Protein AF-A0AAE0IUH6-F1 (afdb_monomer_lite)

Foldseek 3Di:
DPPPFDWDWDFADFPPDTDIWTWGDPDPVFQKTKTQTDQQPVLVVCVVPDPPVCNVVCCVVCVVRVADRIKMKGWDDPVPVPLVVQQVVVVVQFCPDWDWTWGPPDPITIIITHDADKDQLVRDDLVVLPDPLVLVLVVVSQVSCLVVQKDQQDLERRQWIDTPSHIGGHDSSRMDGHDNPDGNVVSSVVNVVVSVVVSCVVVPVPPPPPDPPPVVVVVVVVVVVVVVVVVVVVVVVVVVVVVVVVVVVVVVVVVVVVVVVVVVVVVVVVVVVVVVVVD

Organism: NCBI:txid516989

pLDDT: mean 86.26, std 12.48, range [42.75, 97.81]

Sequence (279 aa):
MENESVIEIKDIRFRSRRFQAPAKRLDEDRLVFVLDVPPNPIACWLSSWVPQLVHSWLLQLLPEWFLPTTVVMKERNPAKADSYETKSKHIGIFDLSRRRHQIRTRPTPAILLEKVERVSLHSLSTQELKSPFLLTELQGMYNLLTKNGVVHGDPRLHNFLRIDKRIVAIDFEFSYPLPSDVTNKDELETLKIEFGKRVRQEVGVELDDIGPSQAGREERGARREQEAIEKLRREEERAEKERLDKKDLDTDIMEMKREIKEKKRDIVELKHQVKEKEK

Radius of gyration: 30.97 Å; chains: 1; bounding box: 69×68×99 Å

Structure (mmCIF, N/CA/C/O backbone):
data_AF-A0AAE0IUH6-F1
#
_entry.id   AF-A0AAE0IUH6-F1
#
loop_
_atom_site.group_PDB
_atom_site.id
_atom_site.type_symbol
_atom_site.label_atom_id
_atom_site.label_alt_id
_atom_site.label_comp_id
_atom_site.label_asym_id
_atom_site.label_entity_id
_atom_site.label_seq_id
_atom_site.pdbx_PDB_ins_code
_atom_site.Cartn_x
_atom_site.Cartn_y
_atom_site.Cartn_z
_atom_site.occupancy
_atom_site.B_iso_or_equiv
_atom_site.auth_seq_id
_atom_site.auth_comp_id
_atom_site.auth_asym_id
_atom_site.auth_atom_id
_atom_site.pdbx_PDB_model_num
ATOM 1 N N . MET A 1 1 ? 29.524 -0.910 -15.010 1.00 42.75 1 MET A N 1
ATOM 2 C CA . MET A 1 1 ? 30.070 -1.909 -14.073 1.00 42.75 1 MET A CA 1
ATOM 3 C C . MET A 1 1 ? 28.878 -2.611 -13.457 1.00 42.75 1 MET A C 1
ATOM 5 O O . MET A 1 1 ? 28.148 -1.980 -12.706 1.00 42.75 1 MET A O 1
ATOM 9 N N . GLU A 1 2 ? 28.586 -3.835 -13.891 1.00 58.94 2 GLU A N 1
ATOM 10 C CA . GLU A 1 2 ? 27.549 -4.656 -13.262 1.00 58.94 2 GLU A CA 1
ATOM 11 C C . GLU A 1 2 ? 28.130 -5.173 -11.946 1.00 58.94 2 GLU A C 1
ATOM 13 O O . GLU A 1 2 ? 29.088 -5.939 -11.961 1.00 58.94 2 GLU A O 1
ATOM 18 N N . ASN A 1 3 ? 27.615 -4.704 -10.807 1.00 69.75 3 ASN A N 1
AT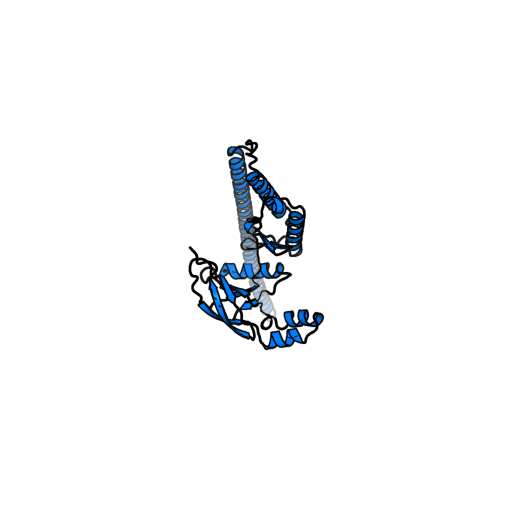OM 19 C CA . ASN A 1 3 ? 27.966 -5.306 -9.524 1.00 69.75 3 ASN A CA 1
ATOM 20 C C . ASN A 1 3 ? 27.520 -6.771 -9.569 1.00 69.75 3 ASN A C 1
ATOM 22 O O . ASN A 1 3 ? 26.327 -7.049 -9.742 1.00 69.75 3 ASN A O 1
ATOM 26 N N . GLU A 1 4 ? 28.468 -7.698 -9.427 1.00 79.81 4 GLU A N 1
ATOM 27 C CA . GLU A 1 4 ? 28.179 -9.116 -9.233 1.00 79.81 4 GLU A CA 1
ATOM 28 C C . GLU A 1 4 ? 27.363 -9.264 -7.950 1.00 79.81 4 GLU A C 1
ATOM 30 O O . GLU A 1 4 ? 27.871 -9.276 -6.830 1.00 79.81 4 GLU A O 1
ATOM 35 N N . SER A 1 5 ? 26.045 -9.305 -8.108 1.00 83.12 5 SER A N 1
ATOM 36 C CA . SER A 1 5 ? 25.132 -9.481 -6.993 1.00 83.12 5 SER A CA 1
ATOM 37 C C . SER A 1 5 ? 25.364 -10.864 -6.395 1.00 83.12 5 SER A C 1
ATOM 39 O O . SER A 1 5 ? 25.098 -11.865 -7.065 1.00 83.12 5 SER A O 1
ATOM 41 N N . VAL A 1 6 ? 25.818 -10.918 -5.144 1.00 89.50 6 VAL A N 1
ATOM 42 C CA . VAL A 1 6 ? 25.971 -12.167 -4.392 1.00 89.50 6 VAL A CA 1
ATOM 43 C C . VAL A 1 6 ? 24.631 -12.909 -4.378 1.00 89.50 6 VAL A C 1
ATOM 45 O O . VAL A 1 6 ? 23.620 -12.376 -3.914 1.00 89.50 6 VAL A O 1
ATOM 48 N N . ILE A 1 7 ? 24.620 -14.128 -4.920 1.00 92.19 7 ILE A N 1
ATOM 49 C CA . ILE A 1 7 ? 23.448 -15.006 -4.914 1.00 92.19 7 ILE A CA 1
ATOM 50 C C . ILE A 1 7 ? 23.438 -15.756 -3.580 1.00 92.19 7 ILE A C 1
ATOM 52 O O . ILE A 1 7 ? 24.319 -16.567 -3.307 1.00 92.19 7 ILE A O 1
ATOM 56 N N . GLU A 1 8 ? 22.433 -15.494 -2.747 1.00 94.75 8 GLU A N 1
ATOM 57 C CA . GLU A 1 8 ? 22.213 -16.202 -1.481 1.00 94.75 8 GLU A CA 1
ATOM 58 C C . GLU A 1 8 ? 21.139 -17.281 -1.678 1.00 94.75 8 GLU A C 1
ATOM 60 O O . GLU A 1 8 ? 20.159 -17.052 -2.377 1.00 94.75 8 GLU A O 1
ATOM 65 N N . ILE A 1 9 ? 21.254 -18.453 -1.050 1.00 96.19 9 ILE A N 1
ATOM 66 C CA . ILE A 1 9 ? 20.165 -19.446 -1.054 1.00 96.19 9 ILE A CA 1
ATOM 67 C C . ILE A 1 9 ? 19.293 -19.236 0.188 1.00 96.19 9 ILE A C 1
ATOM 69 O O . ILE A 1 9 ? 19.764 -19.352 1.317 1.00 96.19 9 ILE A O 1
ATOM 73 N N . LYS A 1 10 ? 17.995 -18.965 -0.001 1.00 94.62 10 LYS A N 1
ATOM 74 C CA . LYS A 1 10 ? 17.027 -18.763 1.091 1.00 94.62 10 LYS A CA 1
ATOM 75 C C . LYS A 1 10 ? 16.128 -19.996 1.256 1.00 94.62 10 LYS A C 1
ATOM 77 O O . LYS A 1 10 ? 15.424 -20.376 0.327 1.00 94.62 10 LYS A O 1
ATOM 82 N N . ASP A 1 11 ? 16.073 -20.562 2.465 1.00 94.38 11 ASP A N 1
ATOM 83 C CA . ASP A 1 11 ? 15.146 -21.654 2.832 1.00 94.38 11 ASP A CA 1
ATOM 84 C C . ASP A 1 11 ? 13.803 -21.127 3.364 1.00 94.38 11 ASP A C 1
ATOM 86 O O . ASP A 1 11 ? 13.696 -20.632 4.493 1.00 94.38 11 ASP A O 1
ATOM 90 N N . ILE A 1 12 ? 12.778 -21.152 2.524 1.00 92.56 12 ILE A N 1
ATOM 91 C CA . ILE A 1 12 ? 11.510 -20.464 2.740 1.00 92.56 12 ILE A CA 1
ATOM 92 C C . ILE A 1 12 ? 10.425 -21.479 3.070 1.00 92.56 12 ILE A C 1
ATOM 94 O O . ILE A 1 12 ? 10.180 -22.424 2.325 1.00 92.56 12 ILE A O 1
ATOM 98 N N . ARG A 1 13 ? 9.703 -21.227 4.164 1.00 91.38 13 ARG A N 1
ATOM 99 C CA . ARG A 1 13 ? 8.447 -21.908 4.479 1.00 91.38 13 ARG A CA 1
ATOM 100 C C . ARG A 1 13 ? 7.287 -20.959 4.220 1.00 91.38 13 ARG A C 1
ATOM 102 O O . ARG A 1 13 ? 7.118 -19.980 4.942 1.00 91.38 13 ARG A O 1
ATOM 109 N N . PHE A 1 14 ? 6.487 -21.258 3.206 1.00 88.94 14 PHE A N 1
ATOM 110 C CA . PHE A 1 14 ? 5.262 -20.542 2.892 1.00 88.94 14 PHE A CA 1
ATOM 111 C C . PHE A 1 14 ? 4.055 -21.469 3.079 1.00 88.94 14 PH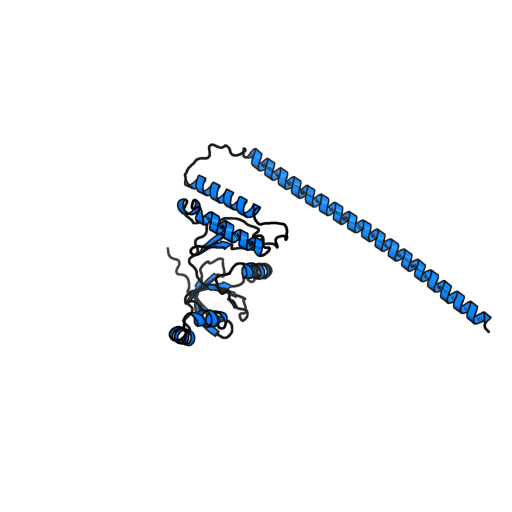E A C 1
ATOM 113 O O . PHE A 1 14 ? 3.819 -22.379 2.285 1.00 88.94 14 PHE A O 1
ATOM 120 N N . ARG A 1 15 ? 3.302 -21.241 4.166 1.00 88.06 15 ARG A N 1
ATOM 121 C CA . ARG A 1 15 ? 2.217 -22.123 4.632 1.00 88.06 15 ARG A CA 1
ATOM 122 C C . ARG A 1 15 ? 2.698 -23.577 4.774 1.00 88.06 15 ARG A C 1
ATOM 124 O O . ARG A 1 15 ? 3.591 -23.850 5.580 1.00 88.06 15 ARG A O 1
ATOM 131 N N . SER A 1 16 ? 2.105 -24.492 4.008 1.00 90.00 16 SER A N 1
ATOM 132 C CA . SER A 1 16 ? 2.428 -25.919 3.987 1.00 90.00 16 SER A CA 1
ATOM 133 C C . SER A 1 16 ? 3.676 -26.245 3.157 1.00 90.00 16 SER A C 1
ATOM 135 O O . SER A 1 16 ? 4.270 -27.304 3.342 1.00 90.00 16 SER A O 1
ATOM 137 N N . ARG A 1 17 ? 4.123 -25.337 2.277 1.00 91.06 17 ARG A N 1
ATOM 138 C CA . ARG A 1 17 ? 5.242 -25.573 1.361 1.00 91.06 17 ARG A CA 1
ATOM 139 C C . ARG A 1 17 ? 6.558 -25.054 1.937 1.00 91.06 17 ARG A C 1
ATOM 141 O O . ARG A 1 17 ? 6.649 -23.897 2.343 1.00 91.06 17 ARG A O 1
ATOM 148 N N . ARG A 1 18 ? 7.602 -25.884 1.904 1.00 93.50 18 ARG A N 1
ATOM 149 C CA . ARG A 1 18 ? 8.995 -25.481 2.147 1.00 93.50 18 ARG A CA 1
ATOM 150 C C . ARG A 1 18 ? 9.792 -25.627 0.856 1.00 93.50 18 ARG A C 1
ATOM 152 O O . ARG A 1 18 ? 9.617 -26.617 0.151 1.00 93.50 18 ARG A O 1
ATOM 159 N N . PHE A 1 19 ? 10.615 -24.643 0.526 1.00 94.38 19 PHE A N 1
ATOM 160 C CA . PHE A 1 19 ? 11.471 -24.676 -0.656 1.00 94.38 19 PHE A CA 1
ATOM 161 C C . PHE A 1 19 ? 12.712 -23.811 -0.446 1.00 94.38 19 PHE A C 1
ATOM 163 O O . PHE A 1 19 ? 12.671 -22.814 0.271 1.00 94.38 19 PHE A O 1
ATOM 170 N N . GLN A 1 20 ? 13.805 -24.187 -1.103 1.00 96.00 20 GLN A N 1
ATOM 171 C CA . GLN A 1 20 ? 14.994 -23.353 -1.219 1.00 96.00 20 GLN A CA 1
ATOM 172 C C . GLN A 1 20 ? 14.941 -22.611 -2.553 1.00 96.00 20 GLN A C 1
ATOM 174 O O . GLN A 1 20 ? 14.583 -23.202 -3.571 1.00 96.00 20 GLN A O 1
ATOM 179 N N . ALA A 1 21 ? 15.255 -21.321 -2.534 1.00 96.62 21 ALA A N 1
ATOM 180 C CA . ALA A 1 21 ? 15.280 -20.485 -3.727 1.00 96.62 21 ALA A CA 1
ATOM 181 C C . ALA A 1 21 ? 16.565 -19.645 -3.750 1.00 96.62 21 ALA A C 1
ATOM 183 O O . ALA A 1 21 ? 16.914 -19.065 -2.711 1.00 96.62 21 ALA A O 1
ATOM 184 N N . PRO A 1 22 ? 17.253 -19.548 -4.902 1.00 97.00 22 PRO A N 1
ATOM 185 C CA . PRO A 1 22 ? 18.244 -18.509 -5.131 1.00 97.00 22 PRO A CA 1
ATOM 186 C C . PRO A 1 22 ? 17.609 -17.135 -4.916 1.00 97.00 22 PRO A C 1
ATOM 188 O O . PRO A 1 22 ? 16.496 -16.872 -5.374 1.00 97.00 22 PRO A O 1
ATOM 191 N N . ALA A 1 23 ? 18.312 -16.276 -4.191 1.00 96.12 23 ALA A N 1
ATOM 192 C CA . ALA A 1 23 ? 17.886 -14.949 -3.806 1.00 96.12 23 ALA A CA 1
ATOM 193 C C . ALA A 1 23 ? 18.924 -13.932 -4.272 1.00 96.12 23 ALA A C 1
ATOM 195 O O . ALA A 1 23 ? 20.069 -13.930 -3.817 1.00 96.12 23 ALA A O 1
ATOM 196 N N . LYS A 1 24 ? 18.498 -13.038 -5.159 1.00 95.94 24 LYS A N 1
ATOM 197 C CA . LYS A 1 24 ? 19.279 -11.887 -5.599 1.00 95.94 24 LYS A CA 1
ATOM 198 C C . LYS A 1 24 ? 18.773 -10.6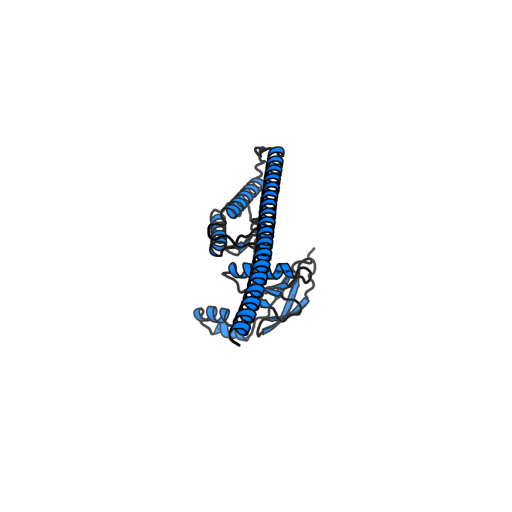44 -4.888 1.00 95.94 24 LYS A C 1
ATOM 200 O O . LYS A 1 24 ? 17.600 -10.284 -5.008 1.00 95.94 24 LYS A O 1
ATOM 205 N N . ARG A 1 25 ? 19.645 -9.979 -4.139 1.00 93.75 25 ARG A N 1
ATOM 206 C C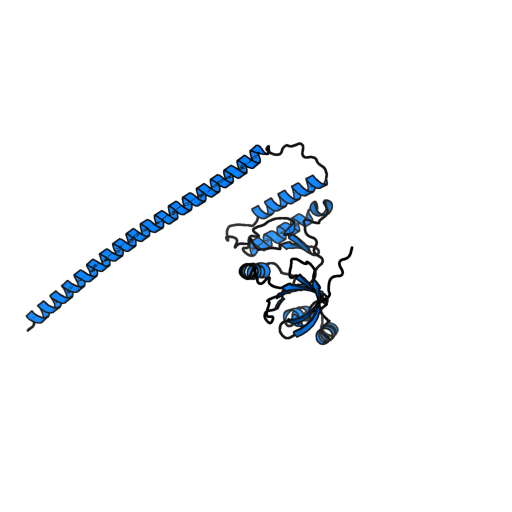A . ARG A 1 25 ? 19.304 -8.718 -3.479 1.00 93.75 25 ARG A CA 1
ATOM 207 C C . ARG A 1 25 ? 19.123 -7.617 -4.531 1.00 93.75 25 ARG A C 1
ATOM 209 O O . ARG A 1 25 ? 19.951 -7.491 -5.427 1.00 93.75 25 ARG A O 1
ATOM 216 N N . LEU A 1 26 ? 18.023 -6.864 -4.448 1.00 88.69 26 LEU A N 1
ATOM 217 C CA . LEU A 1 26 ? 17.741 -5.763 -5.384 1.00 88.69 26 LEU A CA 1
ATOM 218 C C . LEU A 1 26 ? 18.407 -4.448 -4.982 1.00 88.69 26 LEU A C 1
ATOM 220 O O . LEU A 1 26 ? 18.656 -3.610 -5.839 1.00 88.69 26 LEU A O 1
ATOM 224 N N . ASP A 1 27 ? 18.625 -4.258 -3.685 1.00 85.31 27 ASP A N 1
ATOM 225 C CA . ASP A 1 27 ? 19.040 -2.990 -3.096 1.00 85.31 27 ASP A CA 1
ATOM 226 C C . ASP A 1 27 ? 19.867 -3.290 -1.835 1.00 85.31 27 ASP A C 1
ATOM 228 O O . ASP A 1 27 ? 19.455 -4.102 -1.002 1.00 85.31 27 ASP A O 1
ATOM 232 N N . GLU A 1 28 ? 21.049 -2.690 -1.712 1.00 86.00 28 GLU A N 1
ATOM 233 C CA . GLU A 1 28 ? 21.977 -2.899 -0.591 1.00 86.00 28 GLU A CA 1
ATOM 234 C C . GLU A 1 28 ? 21.481 -2.277 0.722 1.00 86.00 28 GLU A C 1
ATOM 236 O O . GLU A 1 28 ? 21.798 -2.784 1.802 1.00 86.00 28 GLU A O 1
ATOM 241 N N . ASP A 1 29 ? 20.612 -1.272 0.648 1.00 85.75 29 ASP A N 1
ATOM 242 C CA . ASP A 1 29 ? 20.051 -0.581 1.810 1.00 85.75 29 ASP A CA 1
ATOM 243 C C . ASP A 1 29 ? 18.728 -1.203 2.262 1.00 85.75 29 ASP A C 1
ATOM 245 O O . ASP A 1 29 ? 18.289 -1.048 3.407 1.00 85.75 29 ASP A O 1
ATOM 249 N N . ARG A 1 30 ? 18.064 -1.947 1.370 1.00 84.06 30 ARG A N 1
ATOM 250 C CA . ARG A 1 30 ? 16.752 -2.548 1.640 1.00 84.06 30 ARG A CA 1
ATOM 251 C C . ARG A 1 30 ? 16.836 -4.069 1.700 1.00 84.06 30 ARG A C 1
ATOM 253 O O . ARG A 1 30 ? 17.567 -4.717 0.959 1.00 84.06 30 ARG A O 1
ATOM 260 N N . LEU A 1 31 ? 16.055 -4.680 2.588 1.00 90.88 31 LEU A N 1
ATOM 261 C CA . LEU A 1 31 ? 15.936 -6.141 2.674 1.00 90.88 31 LEU A CA 1
ATOM 262 C C . LEU A 1 31 ? 14.901 -6.647 1.657 1.00 90.88 31 LEU A C 1
ATOM 264 O O . LEU A 1 31 ? 13.833 -7.149 2.018 1.00 90.88 31 LEU A O 1
ATOM 268 N N . VAL A 1 32 ? 15.185 -6.422 0.371 1.00 90.50 32 VAL A N 1
ATOM 269 C CA . VAL A 1 32 ? 14.330 -6.826 -0.751 1.00 90.50 32 VAL A CA 1
ATOM 270 C C . VAL A 1 32 ? 15.114 -7.751 -1.672 1.00 90.50 32 VAL A C 1
ATOM 272 O O . VAL A 1 32 ? 16.163 -7.387 -2.202 1.00 90.50 32 VAL A O 1
ATOM 275 N N . PHE A 1 33 ? 14.570 -8.943 -1.881 1.00 93.94 33 PHE A N 1
ATOM 276 C CA . PHE A 1 33 ? 15.191 -10.013 -2.648 1.00 93.94 33 PHE A CA 1
ATOM 277 C C . PHE A 1 33 ? 14.275 -10.422 -3.796 1.00 93.94 33 PHE A C 1
ATOM 279 O O . PHE A 1 33 ? 13.071 -10.566 -3.602 1.00 93.94 33 PHE A O 1
ATOM 286 N N . VAL A 1 34 ? 14.833 -10.647 -4.977 1.00 94.56 34 VAL A N 1
ATOM 287 C CA . VAL A 1 34 ? 14.187 -11.425 -6.036 1.00 94.56 34 VAL A CA 1
ATOM 288 C C . VAL A 1 34 ? 14.539 -12.881 -5.802 1.00 94.56 34 VAL A C 1
ATOM 290 O O . VAL A 1 34 ? 15.708 -13.214 -5.643 1.00 94.56 34 VAL A O 1
ATOM 293 N N . LEU A 1 35 ? 13.521 -13.725 -5.748 1.00 95.88 35 LEU A N 1
ATOM 294 C CA . LEU A 1 35 ? 13.637 -15.154 -5.542 1.00 95.88 35 LEU A CA 1
ATOM 295 C C . LEU A 1 35 ? 13.243 -15.886 -6.814 1.00 95.88 35 LEU A C 1
ATOM 297 O O . LEU A 1 35 ? 12.145 -15.653 -7.329 1.00 95.88 35 LEU A O 1
ATOM 301 N N . ASP A 1 36 ? 14.084 -16.823 -7.233 1.00 96.00 36 ASP A N 1
ATOM 302 C CA . ASP A 1 36 ? 13.752 -17.781 -8.281 1.00 96.00 36 ASP A CA 1
ATOM 303 C C . ASP A 1 36 ? 13.159 -19.034 -7.631 1.00 96.00 36 ASP A C 1
ATOM 305 O O . ASP A 1 36 ? 13.850 -19.908 -7.104 1.00 96.00 36 ASP A O 1
ATOM 309 N N . VAL A 1 37 ? 11.831 -19.070 -7.577 1.00 95.38 37 VAL A N 1
ATOM 310 C CA . VAL A 1 37 ? 11.066 -20.127 -6.923 1.00 95.38 37 VAL A CA 1
ATOM 311 C C . VAL A 1 37 ? 10.986 -21.323 -7.866 1.00 95.38 37 VAL A C 1
ATOM 313 O O . VAL A 1 37 ? 10.431 -21.196 -8.961 1.00 95.38 37 VAL A O 1
ATOM 316 N N . PRO A 1 38 ? 11.462 -22.511 -7.454 1.00 94.88 38 PRO A N 1
ATOM 317 C CA . PRO A 1 38 ? 11.312 -23.697 -8.280 1.00 94.88 38 PRO A CA 1
ATOM 318 C C . PRO A 1 38 ? 9.817 -23.999 -8.483 1.00 94.88 38 PRO A C 1
ATOM 320 O O . PRO A 1 38 ? 9.034 -23.870 -7.532 1.00 94.88 38 PRO A O 1
ATOM 323 N N . PRO A 1 39 ? 9.379 -24.406 -9.685 1.00 93.38 39 PRO A N 1
ATOM 324 C CA . PRO A 1 39 ? 7.994 -24.803 -9.902 1.00 93.38 39 PRO A CA 1
ATOM 325 C C . PRO A 1 39 ? 7.639 -26.000 -9.011 1.00 93.38 39 PRO A C 1
ATOM 327 O O . PRO A 1 39 ? 8.476 -26.857 -8.732 1.00 93.38 39 PRO A O 1
ATOM 330 N N . ASN A 1 40 ? 6.398 -26.058 -8.522 1.00 93.75 40 ASN A N 1
ATOM 331 C CA . ASN A 1 40 ? 5.932 -27.215 -7.762 1.00 93.75 40 ASN A CA 1
ATOM 332 C C . ASN A 1 40 ? 5.484 -28.311 -8.748 1.00 93.75 40 ASN A C 1
ATOM 334 O O . ASN A 1 40 ? 4.531 -28.064 -9.489 1.00 93.75 40 ASN A O 1
ATOM 338 N N . PRO A 1 41 ? 6.090 -29.515 -8.740 1.00 93.50 41 PRO A N 1
ATOM 339 C CA . PRO A 1 41 ? 5.719 -30.587 -9.665 1.00 93.50 41 PRO A CA 1
ATOM 340 C C . PRO A 1 41 ? 4.232 -30.955 -9.607 1.00 93.50 41 PRO A C 1
ATOM 342 O O . PRO A 1 41 ? 3.611 -31.179 -10.643 1.00 93.50 41 PRO A O 1
ATOM 345 N N . ILE A 1 42 ? 3.638 -30.950 -8.408 1.00 92.25 42 ILE A N 1
ATOM 346 C CA . ILE A 1 42 ? 2.215 -31.256 -8.209 1.00 92.25 42 ILE A CA 1
ATOM 347 C C . ILE A 1 42 ? 1.346 -30.150 -8.810 1.00 92.25 42 ILE A C 1
ATOM 349 O O . ILE A 1 42 ? 0.337 -30.436 -9.447 1.00 92.25 42 ILE A O 1
ATOM 353 N N . ALA A 1 43 ? 1.747 -28.887 -8.650 1.00 92.25 43 ALA A N 1
ATOM 354 C CA . ALA A 1 43 ? 1.034 -27.760 -9.243 1.00 92.25 43 ALA A CA 1
ATOM 355 C C . ALA A 1 43 ? 1.103 -27.795 -10.774 1.00 92.25 43 ALA A C 1
ATOM 357 O O . ALA A 1 43 ? 0.076 -27.639 -11.423 1.00 92.25 43 ALA A O 1
ATOM 358 N N . CYS A 1 44 ? 2.283 -28.060 -11.345 1.00 91.81 44 CYS A N 1
ATOM 359 C CA . CYS A 1 44 ? 2.464 -28.213 -12.790 1.00 91.81 44 CYS A CA 1
ATOM 360 C C . CYS A 1 44 ? 1.610 -29.352 -13.352 1.00 91.81 44 CYS A C 1
ATOM 362 O O . CYS A 1 44 ? 0.956 -29.184 -14.383 1.00 91.81 44 CYS A O 1
ATOM 364 N N . TRP A 1 45 ? 1.577 -30.490 -12.650 1.00 94.06 45 TRP A N 1
ATOM 365 C CA . TRP A 1 45 ? 0.701 -31.599 -13.000 1.00 94.06 45 TRP A CA 1
ATOM 366 C C . TRP A 1 45 ? -0.765 -31.149 -12.962 1.00 94.06 45 TRP A C 1
ATOM 368 O O . TRP A 1 45 ? -1.420 -31.188 -13.996 1.00 94.06 45 TRP A O 1
ATOM 378 N N . LEU A 1 46 ? -1.260 -30.604 -11.844 1.00 91.56 46 LEU A N 1
ATOM 379 C CA . LEU A 1 46 ? -2.647 -30.128 -11.720 1.00 91.56 46 LEU A CA 1
ATOM 380 C C . LEU A 1 46 ? -3.034 -29.105 -12.797 1.00 91.56 46 LEU A C 1
ATOM 382 O O . LEU A 1 46 ? -4.085 -29.247 -13.414 1.00 91.56 46 LEU A O 1
ATOM 386 N N . SER A 1 47 ? -2.191 -28.107 -13.070 1.00 88.88 47 SER A N 1
ATOM 387 C CA . SER A 1 47 ? -2.449 -27.103 -14.112 1.00 88.88 47 SER A CA 1
ATOM 388 C C . SER A 1 47 ? -2.595 -27.709 -15.510 1.00 88.88 47 SER A C 1
ATOM 390 O O . SER A 1 47 ? -3.250 -27.103 -16.350 1.00 88.88 47 SER A O 1
ATOM 392 N N . SER A 1 48 ? -2.022 -28.891 -15.759 1.00 92.50 48 SER A N 1
ATOM 393 C CA . SER A 1 48 ? -2.132 -29.583 -17.050 1.00 92.50 48 SER A CA 1
ATOM 394 C C . SER A 1 48 ? -3.469 -30.315 -17.227 1.00 92.50 48 SER A C 1
ATOM 396 O O . SER A 1 48 ? -3.898 -30.533 -18.355 1.00 92.50 48 SER A O 1
ATOM 398 N N . TRP A 1 49 ? -4.136 -30.690 -16.128 1.00 92.50 49 TRP A N 1
ATOM 399 C CA . TRP A 1 49 ? -5.376 -31.483 -16.152 1.00 92.50 49 TRP A CA 1
ATOM 400 C C . TRP A 1 49 ? -6.631 -30.675 -15.823 1.00 92.50 49 TRP A C 1
ATOM 402 O O . TRP A 1 49 ? -7.743 -31.090 -16.147 1.00 92.50 49 TRP A O 1
ATOM 412 N N . VAL A 1 50 ? -6.477 -29.547 -15.134 1.00 91.50 50 VAL A N 1
ATOM 413 C CA . VAL A 1 50 ? -7.603 -28.810 -14.565 1.00 91.50 50 VAL A CA 1
ATOM 414 C C . VAL A 1 50 ? -8.119 -27.756 -15.555 1.00 91.50 50 VAL A C 1
ATOM 416 O O . VAL A 1 50 ? -7.348 -26.898 -15.984 1.00 91.50 50 VAL A O 1
ATOM 419 N N . PRO A 1 51 ? -9.430 -27.740 -15.875 1.00 93.31 51 PRO A N 1
ATOM 420 C CA . PRO A 1 51 ? -10.022 -26.697 -16.707 1.00 93.31 51 PRO A CA 1
ATOM 421 C C . PRO A 1 51 ? -9.780 -25.289 -16.145 1.00 93.31 51 PRO A C 1
ATOM 423 O O . PRO A 1 51 ? -9.807 -25.077 -14.930 1.00 93.31 51 PRO A O 1
ATOM 426 N N . GLN A 1 52 ? -9.648 -24.298 -17.031 1.00 87.12 52 GLN A N 1
ATOM 427 C CA . GLN A 1 52 ? -9.337 -22.903 -16.677 1.00 87.12 52 GLN A CA 1
ATOM 428 C C . GLN A 1 52 ? -10.262 -22.316 -15.589 1.00 87.12 52 GLN A C 1
ATOM 430 O O . GLN A 1 52 ? -9.821 -21.530 -14.751 1.00 87.12 52 GLN A O 1
ATOM 435 N N . LEU A 1 53 ? -11.537 -22.723 -15.574 1.00 86.31 53 LEU A N 1
ATOM 436 C CA . LEU A 1 53 ? -12.532 -22.278 -14.592 1.00 86.31 53 LEU A CA 1
ATOM 437 C C . LEU A 1 53 ? -12.180 -22.709 -13.159 1.00 86.31 53 LEU A C 1
ATOM 439 O O . LEU A 1 53 ? -12.337 -21.932 -12.221 1.00 86.31 53 LEU A O 1
ATOM 443 N N . VAL A 1 54 ? -11.664 -23.928 -12.993 1.00 90.31 54 VAL A N 1
ATOM 444 C CA . VAL A 1 54 ? -11.286 -24.488 -11.686 1.00 90.31 54 VAL A CA 1
ATOM 445 C C . VAL A 1 54 ? -9.883 -24.030 -11.285 1.00 90.31 54 VAL A C 1
ATOM 447 O O . VAL A 1 54 ? -9.594 -23.902 -10.095 1.00 90.31 54 VAL A O 1
ATOM 450 N N . HIS A 1 55 ? -9.025 -23.702 -12.257 1.00 86.69 55 HIS A N 1
ATOM 451 C CA . HIS A 1 55 ? -7.685 -23.181 -11.995 1.00 86.69 55 HIS A CA 1
ATOM 452 C C . HIS A 1 55 ? -7.732 -21.937 -11.095 1.00 86.69 55 HIS A C 1
ATOM 454 O O . HIS A 1 55 ? -7.070 -21.909 -10.062 1.00 86.69 55 HIS A O 1
ATOM 460 N N . SER A 1 56 ? -8.586 -20.955 -11.401 1.00 83.44 56 SER A N 1
ATOM 461 C CA . SER A 1 56 ? -8.761 -19.752 -10.569 1.00 83.44 56 SER A CA 1
ATOM 462 C C . SER A 1 56 ? -9.157 -20.061 -9.121 1.00 83.44 56 SER A C 1
ATOM 464 O O . SER A 1 56 ? -8.709 -19.374 -8.204 1.00 83.44 56 SER A O 1
ATOM 466 N N . TRP A 1 57 ? -9.956 -21.105 -8.901 1.00 88.25 57 TRP A N 1
ATOM 467 C CA . TRP A 1 57 ? -10.356 -21.544 -7.565 1.00 88.25 57 TRP A CA 1
ATOM 468 C C . TRP A 1 57 ? -9.213 -22.253 -6.822 1.00 88.25 57 TRP A C 1
ATOM 470 O O . TRP A 1 57 ? -8.916 -21.911 -5.677 1.00 88.25 57 TRP A O 1
ATOM 480 N N . LEU A 1 58 ? -8.492 -23.166 -7.482 1.00 88.62 58 LEU A N 1
ATOM 481 C CA . LEU A 1 58 ? -7.314 -23.833 -6.902 1.00 88.62 58 LEU A CA 1
ATOM 482 C C . LEU A 1 58 ? -6.230 -22.837 -6.496 1.00 88.62 58 LEU A C 1
ATOM 484 O O . LEU A 1 58 ? -5.627 -22.950 -5.431 1.00 88.62 58 LEU A O 1
ATOM 488 N N . LEU A 1 59 ? -6.026 -21.828 -7.333 1.00 85.38 59 LEU A N 1
ATOM 489 C CA . LEU A 1 59 ? -5.127 -20.712 -7.099 1.00 85.38 59 LEU A CA 1
ATOM 490 C C . LEU A 1 59 ? -5.458 -19.920 -5.817 1.00 85.38 59 LEU A C 1
ATOM 492 O O . LEU A 1 59 ? -4.545 -19.385 -5.182 1.00 85.38 59 LEU A O 1
ATOM 496 N N . GLN A 1 60 ? -6.738 -19.844 -5.439 1.00 82.44 60 GLN A N 1
ATOM 497 C CA . GLN A 1 60 ? -7.198 -19.200 -4.204 1.00 82.44 60 GLN A CA 1
ATOM 498 C C . GLN A 1 60 ? -7.051 -20.115 -2.981 1.00 82.44 60 GLN A C 1
ATOM 500 O O . GLN A 1 60 ? -6.681 -19.636 -1.907 1.00 82.44 60 GLN A O 1
ATOM 505 N N . LEU A 1 61 ? -7.308 -21.418 -3.134 1.00 88.50 61 LEU A N 1
ATOM 506 C CA . LEU A 1 61 ? -7.238 -22.379 -2.030 1.00 88.50 61 LEU A CA 1
ATOM 507 C C . LEU A 1 61 ? -5.815 -22.785 -1.656 1.00 88.50 61 LEU A C 1
ATOM 509 O O . LEU A 1 61 ? -5.486 -22.852 -0.472 1.00 88.50 61 LEU A O 1
ATOM 513 N N . LEU A 1 62 ? -4.973 -23.035 -2.658 1.00 90.69 62 LEU A N 1
ATOM 514 C CA . LEU A 1 62 ? -3.613 -23.553 -2.501 1.00 90.69 62 LEU A CA 1
ATOM 515 C C . LEU A 1 62 ? -2.579 -22.597 -3.112 1.00 90.69 62 LEU A C 1
ATOM 517 O O . LEU A 1 62 ? -1.764 -23.005 -3.945 1.00 90.69 62 LEU A O 1
ATOM 521 N N . PRO A 1 63 ? -2.570 -21.310 -2.727 1.00 87.25 63 PRO A N 1
ATOM 522 C CA . PRO A 1 63 ? -1.658 -20.337 -3.309 1.00 87.25 63 PRO A CA 1
ATOM 523 C C . PRO A 1 63 ? -0.183 -20.713 -3.133 1.00 87.25 63 PRO A C 1
ATOM 525 O O . PRO A 1 63 ? 0.647 -20.350 -3.961 1.00 87.25 63 PRO A O 1
ATOM 528 N N . GLU A 1 64 ? 0.155 -21.466 -2.082 1.00 89.62 64 GLU A N 1
ATOM 529 C CA . GLU A 1 64 ? 1.510 -21.975 -1.857 1.00 89.62 64 GLU A CA 1
ATOM 530 C C . GLU A 1 64 ? 2.045 -22.865 -2.985 1.00 89.62 64 GLU A C 1
ATOM 532 O O . GLU A 1 64 ? 3.259 -22.930 -3.205 1.00 89.62 64 GLU A O 1
ATOM 537 N N . TRP A 1 65 ? 1.164 -23.548 -3.712 1.00 92.25 65 TRP A N 1
ATOM 538 C CA . TRP A 1 65 ? 1.550 -24.472 -4.773 1.00 92.25 65 TRP A CA 1
ATOM 539 C C . TRP A 1 65 ? 1.765 -23.747 -6.096 1.00 92.25 65 TRP A C 1
ATOM 541 O O . TRP A 1 65 ? 2.648 -24.129 -6.858 1.00 92.25 65 TRP A O 1
ATOM 551 N N . PHE A 1 66 ? 1.045 -22.649 -6.311 1.00 90.94 66 PHE A N 1
ATOM 552 C CA . PHE A 1 66 ? 1.049 -21.882 -7.553 1.00 90.94 66 PHE A CA 1
ATOM 553 C C . PHE A 1 66 ? 1.754 -20.532 -7.400 1.00 90.94 66 PHE A C 1
ATOM 555 O O . PHE A 1 66 ? 1.263 -19.502 -7.871 1.00 90.94 66 PHE A O 1
ATOM 562 N N . LEU A 1 67 ? 2.896 -20.529 -6.711 1.00 90.31 67 LEU A N 1
ATOM 563 C CA . LEU A 1 67 ? 3.772 -19.365 -6.718 1.00 90.31 67 LEU A CA 1
ATOM 564 C C . LEU A 1 67 ? 4.367 -19.177 -8.127 1.00 90.31 67 LEU A C 1
ATOM 566 O O . LEU A 1 67 ? 4.789 -20.165 -8.733 1.00 90.31 67 LEU A O 1
ATOM 570 N N . PRO A 1 68 ? 4.439 -17.934 -8.629 1.00 89.44 68 PRO A N 1
ATOM 571 C CA . PRO A 1 68 ? 5.204 -17.596 -9.825 1.00 89.44 68 PRO A CA 1
ATOM 572 C C . PRO A 1 68 ? 6.662 -18.046 -9.693 1.00 89.44 68 PRO A C 1
ATOM 574 O O . PRO A 1 68 ? 7.204 -18.068 -8.586 1.00 89.44 68 PRO A O 1
ATOM 577 N N . THR A 1 69 ? 7.314 -18.346 -10.818 1.00 92.94 69 THR A N 1
ATOM 578 C CA . THR A 1 69 ? 8.740 -18.723 -10.853 1.00 92.94 69 THR A CA 1
ATOM 579 C C . THR A 1 69 ? 9.648 -17.621 -10.330 1.00 92.94 69 THR A C 1
ATOM 581 O O . THR A 1 69 ? 10.723 -17.911 -9.825 1.00 92.94 69 THR A O 1
ATOM 584 N N . THR A 1 70 ? 9.210 -16.364 -10.396 1.00 92.88 70 THR A N 1
ATOM 585 C CA . THR A 1 70 ? 9.947 -15.240 -9.831 1.00 92.88 70 THR A CA 1
ATOM 586 C C . THR A 1 70 ? 9.054 -14.430 -8.902 1.00 92.88 70 THR A C 1
ATOM 588 O O . THR A 1 70 ? 8.020 -13.889 -9.303 1.00 92.88 70 THR A O 1
ATOM 591 N N . VAL A 1 71 ? 9.471 -14.301 -7.646 1.00 92.88 71 VAL A N 1
ATOM 592 C CA . VAL A 1 71 ? 8.770 -13.495 -6.638 1.00 92.88 71 VAL A CA 1
ATOM 593 C C . VAL A 1 71 ? 9.738 -12.534 -5.965 1.00 92.88 71 VAL A C 1
ATOM 595 O O . VAL A 1 71 ? 10.935 -12.774 -5.896 1.00 92.88 71 VAL A O 1
ATOM 598 N N . VAL A 1 72 ? 9.223 -11.425 -5.459 1.00 91.62 72 VAL A N 1
ATOM 599 C CA . VAL A 1 72 ? 9.961 -10.470 -4.642 1.00 91.62 72 VAL A CA 1
ATOM 600 C C . VAL A 1 72 ? 9.635 -10.734 -3.178 1.00 91.62 72 VAL A C 1
ATOM 602 O O . VAL A 1 72 ? 8.484 -10.632 -2.757 1.00 91.62 72 VAL A O 1
ATOM 605 N N . MET A 1 73 ? 10.648 -11.054 -2.384 1.00 92.25 73 MET A N 1
ATOM 606 C CA . MET A 1 73 ? 10.546 -11.167 -0.938 1.00 92.25 73 MET A CA 1
ATOM 607 C C . MET A 1 73 ? 11.022 -9.877 -0.285 1.00 92.25 73 MET A C 1
ATOM 609 O O . MET A 1 73 ? 12.165 -9.467 -0.465 1.00 92.25 73 MET A O 1
ATOM 613 N N . LYS A 1 74 ? 10.152 -9.253 0.507 1.00 90.69 74 LYS A N 1
ATOM 614 C CA . LYS A 1 74 ? 10.509 -8.119 1.363 1.00 90.69 74 LYS A CA 1
ATOM 615 C C . LYS A 1 74 ? 10.549 -8.591 2.809 1.00 90.69 74 LYS A C 1
ATOM 617 O O . LYS A 1 74 ? 9.505 -8.936 3.367 1.00 90.69 74 LYS A O 1
ATOM 622 N N . GLU A 1 75 ? 11.736 -8.621 3.400 1.00 91.12 75 GLU A N 1
ATOM 623 C CA . GLU A 1 75 ? 11.914 -8.948 4.815 1.00 91.12 75 GLU A CA 1
ATOM 624 C C . GLU A 1 75 ? 11.703 -7.695 5.680 1.00 91.12 75 GLU A C 1
ATOM 626 O O . GLU A 1 75 ? 11.931 -6.557 5.253 1.00 91.12 75 GLU A O 1
ATOM 631 N N . ARG A 1 76 ? 11.206 -7.892 6.902 1.00 84.81 76 ARG A N 1
ATOM 632 C CA . ARG A 1 76 ? 11.014 -6.811 7.872 1.00 84.81 76 ARG A CA 1
ATOM 633 C C . ARG A 1 76 ? 12.377 -6.290 8.327 1.00 84.81 76 ARG A C 1
ATOM 635 O O . ARG A 1 76 ? 13.205 -7.069 8.787 1.00 84.81 76 ARG A O 1
ATOM 642 N N . ASN A 1 77 ? 12.580 -4.973 8.267 1.00 84.56 77 ASN A N 1
ATOM 643 C CA . ASN A 1 77 ? 13.726 -4.353 8.928 1.00 84.56 77 ASN A CA 1
ATOM 644 C C . ASN A 1 77 ? 13.502 -4.429 10.453 1.00 84.56 77 ASN A C 1
ATOM 646 O O . ASN A 1 77 ? 12.527 -3.837 10.932 1.00 84.56 77 ASN A O 1
ATOM 650 N N . PRO A 1 78 ? 14.356 -5.142 11.213 1.00 82.00 78 PRO A N 1
ATOM 651 C CA . PRO A 1 78 ? 14.172 -5.305 12.653 1.00 82.00 78 PRO A CA 1
ATOM 652 C C . PRO A 1 78 ? 14.208 -3.969 13.408 1.00 82.00 78 PRO A C 1
ATOM 654 O O . PRO A 1 78 ? 13.538 -3.841 14.426 1.00 82.00 78 PRO A O 1
ATOM 657 N N . ALA A 1 79 ? 14.895 -2.951 12.879 1.00 85.56 79 ALA A N 1
ATOM 658 C CA . ALA A 1 79 ? 14.992 -1.631 13.501 1.00 85.56 79 ALA A CA 1
ATOM 659 C C . ALA A 1 79 ? 13.706 -0.788 13.386 1.00 85.56 79 ALA A C 1
ATOM 661 O O . ALA A 1 79 ? 13.577 0.226 14.062 1.00 85.56 79 ALA A O 1
ATOM 662 N N . LYS A 1 80 ? 12.754 -1.169 12.519 1.00 79.12 80 LYS A N 1
ATOM 663 C CA . LYS A 1 80 ? 11.524 -0.400 12.242 1.00 79.12 80 LYS A CA 1
ATOM 664 C C . LYS A 1 80 ? 10.266 -1.243 12.447 1.00 79.12 80 LYS A C 1
ATOM 666 O O . LYS A 1 80 ? 9.409 -1.324 11.560 1.00 79.12 80 LYS A O 1
ATOM 671 N N . ALA A 1 81 ? 10.169 -1.900 13.601 1.00 72.44 81 ALA A N 1
ATOM 672 C CA . ALA A 1 81 ? 9.087 -2.826 13.911 1.00 72.44 81 ALA A CA 1
ATOM 673 C C . ALA A 1 81 ? 7.689 -2.190 13.741 1.00 72.44 81 ALA A C 1
ATOM 675 O O . ALA A 1 81 ? 6.860 -2.759 13.026 1.00 72.44 81 ALA A O 1
ATOM 676 N N . ASP A 1 82 ? 7.455 -1.005 14.296 1.00 69.44 82 ASP A N 1
ATOM 677 C CA . ASP A 1 82 ? 6.105 -0.429 14.425 1.00 69.44 82 ASP A CA 1
ATOM 678 C C . ASP A 1 82 ? 5.491 -0.001 13.082 1.00 69.44 82 ASP A C 1
ATOM 680 O O . ASP A 1 82 ? 4.296 -0.161 12.844 1.00 69.44 82 ASP A O 1
ATOM 684 N N . SER A 1 83 ? 6.326 0.427 12.128 1.00 65.25 83 SER A N 1
ATOM 685 C CA . SER A 1 83 ? 5.883 0.847 10.786 1.00 65.25 83 SER A CA 1
ATOM 686 C C . SER A 1 83 ? 5.249 -0.280 9.954 1.00 65.25 83 SER A C 1
ATOM 688 O O . SER A 1 83 ? 4.534 -0.036 8.980 1.00 65.25 83 SER A O 1
ATOM 690 N N . TYR A 1 84 ? 5.520 -1.538 10.308 1.00 63.62 84 TYR A N 1
ATOM 691 C CA . TYR A 1 84 ? 5.134 -2.692 9.503 1.00 63.62 84 TYR A CA 1
ATOM 692 C C . TYR A 1 84 ? 3.655 -3.066 9.669 1.00 63.62 84 TYR A C 1
ATOM 694 O O . TYR A 1 84 ? 3.005 -3.478 8.703 1.00 63.62 84 TYR A O 1
ATOM 702 N N . GLU A 1 85 ? 3.108 -2.916 10.875 1.00 65.38 85 GLU A N 1
ATOM 703 C CA . GLU A 1 85 ? 1.727 -3.311 11.171 1.00 65.38 85 GLU A CA 1
ATOM 704 C C . GLU A 1 85 ? 0.723 -2.368 10.508 1.00 65.38 85 GLU A C 1
ATOM 706 O O . GLU A 1 85 ? -0.221 -2.836 9.863 1.00 65.38 85 GLU A O 1
ATOM 711 N N . THR A 1 86 ? 0.990 -1.062 10.542 1.00 63.09 86 THR A N 1
ATOM 712 C CA . THR A 1 86 ? 0.168 -0.038 9.883 1.00 63.09 86 THR A CA 1
ATOM 713 C C . THR A 1 86 ? 0.140 -0.233 8.366 1.00 63.09 86 THR A C 1
ATOM 715 O O . THR A 1 86 ? -0.936 -0.241 7.763 1.00 63.09 86 THR A O 1
ATOM 718 N N . LYS A 1 87 ? 1.300 -0.521 7.749 1.00 61.69 87 LYS A N 1
ATOM 719 C CA . LYS A 1 87 ? 1.391 -0.854 6.314 1.00 61.69 87 LYS A CA 1
ATOM 720 C C . LYS A 1 87 ? 0.629 -2.142 5.989 1.00 61.69 87 LYS A C 1
ATOM 722 O O . LYS A 1 87 ? 0.018 -2.260 4.930 1.00 61.69 87 LYS A O 1
ATOM 727 N N . SER A 1 88 ? 0.637 -3.136 6.880 1.00 61.91 88 SER A N 1
ATOM 728 C CA . SER A 1 88 ? -0.037 -4.412 6.618 1.00 61.91 88 SER A CA 1
ATOM 729 C C . SER A 1 88 ? -1.561 -4.290 6.500 1.00 61.91 88 SER A C 1
ATOM 731 O O . SER A 1 88 ? -2.121 -4.955 5.626 1.00 61.91 88 SER A O 1
ATOM 733 N N . LYS A 1 89 ? -2.191 -3.409 7.293 1.00 66.44 89 LYS A N 1
ATOM 734 C CA . LYS A 1 89 ? -3.647 -3.187 7.300 1.00 66.44 89 LYS A CA 1
ATOM 735 C C . LYS A 1 89 ? -4.144 -2.510 6.020 1.00 66.44 89 LYS A C 1
ATOM 737 O O . LYS A 1 89 ? -5.078 -3.007 5.405 1.00 66.44 89 LYS A O 1
ATOM 742 N N . HIS A 1 90 ? -3.479 -1.444 5.575 1.00 62.34 90 HIS A N 1
ATOM 743 C CA . HIS A 1 90 ? -3.925 -0.666 4.412 1.00 62.34 90 HIS A CA 1
ATOM 744 C C . HIS A 1 90 ? -3.570 -1.325 3.072 1.00 62.34 90 HIS A C 1
ATOM 746 O O . HIS A 1 90 ? -4.370 -1.316 2.143 1.00 62.34 90 HIS A O 1
ATOM 752 N N . ILE A 1 91 ? -2.416 -1.996 2.974 1.00 60.22 91 ILE A N 1
ATOM 753 C CA . ILE A 1 91 ? -2.007 -2.676 1.729 1.00 60.22 91 ILE A CA 1
ATOM 754 C C . ILE A 1 91 ? -2.940 -3.855 1.390 1.00 60.22 91 ILE A C 1
ATOM 756 O O . ILE A 1 91 ? -3.085 -4.198 0.220 1.00 60.22 91 ILE A O 1
ATOM 760 N N . GLY A 1 92 ? -3.603 -4.468 2.381 1.00 54.22 92 GLY A N 1
ATOM 761 C CA . GLY A 1 92 ? -4.589 -5.533 2.140 1.00 54.22 92 GLY A CA 1
ATOM 762 C C . GLY A 1 92 ? -5.817 -5.084 1.339 1.00 54.22 92 GLY A C 1
ATOM 763 O O . GLY A 1 92 ? -6.541 -5.928 0.825 1.00 54.22 92 GLY A O 1
ATOM 764 N N . ILE A 1 93 ? -6.029 -3.773 1.214 1.00 53.72 93 ILE A N 1
ATOM 765 C CA . ILE A 1 93 ? -7.233 -3.184 0.634 1.00 53.72 93 ILE A CA 1
ATOM 766 C C . ILE A 1 93 ? -7.066 -2.855 -0.864 1.00 53.72 93 ILE A C 1
ATOM 768 O O . ILE A 1 93 ? -8.041 -2.847 -1.613 1.00 53.72 93 ILE A O 1
ATOM 772 N N . PHE A 1 94 ? -5.830 -2.634 -1.328 1.00 54.47 94 PHE A N 1
ATOM 773 C CA . PHE A 1 94 ? -5.561 -2.110 -2.678 1.00 54.47 94 PHE A CA 1
ATOM 774 C C . PHE A 1 94 ? -4.984 -3.120 -3.661 1.00 54.47 94 PHE A C 1
ATOM 776 O O . PHE A 1 94 ? -4.922 -2.845 -4.859 1.00 54.47 94 PHE A O 1
ATOM 783 N N . ASP A 1 95 ? -4.624 -4.312 -3.194 1.00 55.38 95 ASP A N 1
ATOM 784 C CA . ASP A 1 95 ? -4.138 -5.377 -4.063 1.00 55.38 95 ASP A CA 1
ATOM 785 C C . ASP A 1 95 ? -5.292 -6.268 -4.556 1.00 55.38 95 ASP A C 1
ATOM 787 O O . ASP A 1 95 ? -5.410 -7.438 -4.203 1.00 55.38 95 ASP A O 1
ATOM 791 N N . LEU A 1 96 ? -6.185 -5.698 -5.376 1.00 46.44 96 LEU A N 1
ATOM 792 C CA . LEU A 1 96 ? -7.309 -6.428 -5.989 1.00 46.44 96 LEU A CA 1
ATOM 793 C C . LEU A 1 96 ? -6.860 -7.479 -7.021 1.00 46.44 96 LEU A C 1
ATOM 795 O O . LEU A 1 96 ? -7.689 -8.250 -7.504 1.00 46.44 96 LEU A O 1
ATOM 799 N N . SER A 1 97 ? -5.577 -7.502 -7.400 1.00 45.84 97 SER A N 1
ATOM 800 C CA . SER A 1 97 ? -5.071 -8.380 -8.462 1.00 45.84 97 SER A CA 1
ATOM 801 C C . SER A 1 97 ? -3.944 -9.329 -8.063 1.00 45.84 97 SER A C 1
ATOM 803 O O . SER A 1 97 ? -3.677 -10.239 -8.845 1.00 45.84 97 SER A O 1
ATOM 805 N N . ARG A 1 98 ? -3.278 -9.187 -6.905 1.00 56.03 98 ARG A N 1
ATOM 806 C CA . ARG A 1 98 ? -2.136 -10.053 -6.563 1.00 56.03 98 ARG A CA 1
ATOM 807 C C . ARG A 1 98 ? -2.228 -10.684 -5.187 1.00 56.03 98 ARG A C 1
ATOM 809 O O . ARG A 1 98 ? -2.713 -10.141 -4.199 1.00 56.03 98 ARG A O 1
ATOM 816 N N . ARG A 1 99 ? -1.730 -11.917 -5.153 1.00 60.00 99 ARG A N 1
ATOM 817 C CA . ARG A 1 99 ? -1.736 -12.779 -3.983 1.00 60.00 99 ARG A CA 1
ATOM 818 C C . ARG A 1 99 ? -0.579 -12.403 -3.075 1.00 60.00 99 ARG A C 1
ATOM 820 O O . ARG A 1 99 ? 0.524 -12.938 -3.167 1.00 60.00 99 ARG A O 1
ATOM 827 N N . ARG A 1 100 ? -0.826 -11.439 -2.194 1.00 65.06 100 ARG A N 1
ATOM 828 C CA . ARG A 1 100 ? 0.106 -11.134 -1.115 1.00 65.06 100 ARG A CA 1
ATOM 829 C C . ARG A 1 100 ? 0.124 -12.282 -0.117 1.00 65.06 100 ARG A C 1
ATOM 831 O O . ARG A 1 100 ? -0.906 -12.763 0.358 1.00 65.06 100 ARG A O 1
ATOM 838 N N . HIS A 1 101 ? 1.327 -12.690 0.243 1.00 71.44 101 HIS A N 1
ATOM 839 C CA . HIS A 1 101 ? 1.541 -13.885 1.033 1.00 71.44 101 HIS A CA 1
ATOM 840 C C . HIS A 1 101 ? 2.492 -13.584 2.183 1.00 71.44 101 HIS A C 1
ATOM 842 O O . HIS A 1 101 ? 3.687 -13.368 1.990 1.00 71.44 101 HIS A O 1
ATOM 848 N N . GLN A 1 102 ? 1.942 -13.513 3.397 1.00 77.12 102 GLN A N 1
ATOM 849 C CA . GLN A 1 102 ? 2.729 -13.260 4.599 1.00 77.12 102 GLN A CA 1
ATOM 850 C C . GLN A 1 102 ? 3.412 -14.554 5.054 1.00 77.12 102 GLN A C 1
ATOM 852 O O . GLN A 1 102 ? 2.748 -15.561 5.309 1.00 77.12 102 GLN A O 1
ATOM 857 N N . ILE A 1 103 ? 4.733 -14.512 5.206 1.00 77.62 103 ILE A N 1
ATOM 858 C CA . ILE A 1 103 ? 5.517 -15.567 5.843 1.00 77.62 103 ILE A CA 1
ATOM 859 C C . ILE A 1 103 ? 5.684 -15.193 7.316 1.00 77.62 103 ILE A C 1
ATOM 861 O O . ILE A 1 103 ? 6.352 -14.211 7.643 1.00 77.62 103 ILE A O 1
ATOM 865 N N . ARG A 1 104 ? 5.060 -15.971 8.209 1.00 68.62 104 ARG A N 1
ATOM 866 C CA . ARG A 1 104 ? 5.154 -15.788 9.672 1.00 68.62 104 ARG A CA 1
ATOM 867 C C . ARG A 1 104 ? 6.141 -16.742 10.348 1.00 68.62 104 ARG A C 1
ATOM 869 O O . ARG A 1 104 ? 6.538 -16.501 11.474 1.00 68.62 104 ARG A O 1
ATOM 876 N N . THR A 1 105 ? 6.537 -17.820 9.674 1.00 62.19 105 THR A N 1
ATOM 877 C CA . THR A 1 105 ? 7.307 -18.937 10.254 1.00 62.19 105 THR A CA 1
ATOM 878 C C . THR A 1 105 ? 8.827 -18.745 10.232 1.00 62.19 105 THR A C 1
ATOM 880 O O . THR A 1 105 ? 9.558 -19.709 10.429 1.00 62.19 105 THR A O 1
ATOM 883 N N . ARG A 1 106 ? 9.318 -17.533 9.955 1.00 64.50 106 ARG A N 1
ATOM 884 C CA . ARG A 1 106 ? 10.749 -17.198 9.976 1.00 64.50 106 ARG A CA 1
ATOM 885 C C . ARG A 1 106 ? 11.077 -16.327 11.193 1.00 64.50 106 ARG A C 1
ATOM 887 O O . ARG A 1 106 ? 10.186 -15.612 11.648 1.00 64.50 106 ARG A O 1
ATOM 894 N N . PRO A 1 107 ? 12.338 -16.331 11.675 1.00 73.06 107 PRO A N 1
ATOM 895 C CA . PRO A 1 107 ? 12.775 -15.411 12.731 1.00 73.06 107 PRO A CA 1
ATOM 896 C C . PRO A 1 107 ? 12.513 -13.947 12.343 1.00 73.06 107 PRO A C 1
ATOM 898 O O . PRO A 1 107 ? 12.150 -13.135 13.188 1.00 73.06 107 PRO A O 1
ATOM 901 N N . THR A 1 108 ? 12.595 -13.641 11.045 1.00 79.12 108 THR A N 1
ATOM 902 C CA . THR A 1 108 ? 12.235 -12.340 10.480 1.00 79.12 108 THR A CA 1
ATOM 903 C C . THR A 1 108 ? 10.982 -12.482 9.614 1.00 79.12 108 THR A C 1
ATOM 905 O O . THR A 1 108 ? 11.013 -13.200 8.608 1.00 79.12 108 THR A O 1
ATOM 908 N N . PRO A 1 109 ? 9.867 -11.816 9.963 1.00 83.81 109 PRO A N 1
ATOM 909 C CA . PRO A 1 109 ? 8.672 -11.793 9.129 1.00 83.81 109 PRO A CA 1
ATOM 910 C C . PRO A 1 109 ? 8.981 -11.261 7.728 1.00 83.81 109 PRO A C 1
ATOM 912 O O . PRO A 1 109 ? 9.725 -10.291 7.576 1.00 83.81 109 PRO A O 1
ATOM 915 N N . ALA A 1 110 ? 8.373 -11.865 6.711 1.00 88.00 110 ALA A N 1
ATOM 916 C CA . ALA A 1 110 ? 8.550 -11.449 5.324 1.00 88.00 110 ALA A CA 1
ATOM 917 C C . ALA A 1 110 ? 7.225 -11.455 4.560 1.00 88.00 110 ALA A C 1
ATOM 919 O O . ALA A 1 110 ? 6.256 -12.119 4.943 1.00 88.00 110 ALA A O 1
ATOM 920 N N . ILE A 1 111 ? 7.184 -10.713 3.458 1.00 86.44 111 ILE A N 1
ATOM 921 C CA . ILE A 1 111 ? 6.078 -10.728 2.499 1.00 86.44 111 ILE A CA 1
ATOM 922 C C . ILE A 1 111 ? 6.622 -11.208 1.165 1.00 86.44 111 ILE A C 1
ATOM 924 O O . ILE A 1 111 ? 7.587 -10.637 0.659 1.00 86.44 111 ILE A O 1
ATOM 928 N N . LEU A 1 112 ? 5.966 -12.212 0.588 1.00 87.31 112 LEU A N 1
ATOM 929 C CA . LEU A 1 112 ? 6.131 -12.555 -0.817 1.00 87.31 112 LEU A CA 1
ATOM 930 C C . LEU A 1 112 ? 5.161 -11.722 -1.649 1.00 87.31 112 LEU A C 1
ATOM 932 O O . LEU A 1 112 ? 3.958 -11.669 -1.373 1.00 87.31 112 LEU A O 1
ATOM 936 N N . LEU A 1 113 ? 5.721 -11.071 -2.657 1.00 86.25 113 LEU A N 1
ATOM 937 C CA . LEU A 1 113 ? 5.031 -10.296 -3.669 1.00 86.25 113 LEU A CA 1
ATOM 938 C C . LEU A 1 113 ? 5.371 -10.910 -5.018 1.00 86.25 113 LEU A C 1
ATOM 940 O O . LEU A 1 113 ? 6.519 -11.245 -5.278 1.00 86.25 113 LEU A O 1
ATOM 944 N N . GLU A 1 114 ? 4.405 -11.030 -5.908 1.00 85.56 114 GLU A N 1
ATOM 945 C CA . GLU A 1 114 ? 4.713 -11.414 -7.280 1.00 85.56 114 GLU A CA 1
ATOM 946 C C . GLU A 1 114 ? 5.576 -10.324 -7.945 1.00 85.56 114 GLU A C 1
ATOM 948 O O . GLU A 1 114 ? 5.272 -9.121 -7.837 1.00 85.56 114 GLU A O 1
ATOM 953 N N . LYS A 1 115 ? 6.659 -10.742 -8.621 1.00 86.50 115 LYS A N 1
ATOM 954 C CA . LYS A 1 115 ? 7.466 -9.826 -9.430 1.00 86.50 115 LYS A CA 1
ATOM 955 C C . LYS A 1 115 ? 6.580 -9.327 -10.559 1.00 86.50 115 LYS A C 1
ATOM 957 O O . LYS A 1 115 ? 5.974 -10.111 -11.276 1.00 86.50 115 LYS A O 1
ATOM 962 N N . VAL A 1 116 ? 6.486 -8.015 -10.687 1.00 80.50 116 VAL A N 1
ATOM 963 C CA . VAL A 1 116 ? 5.883 -7.417 -11.867 1.00 80.50 116 VAL A CA 1
ATOM 964 C C . VAL A 1 116 ? 6.784 -6.345 -12.387 1.00 80.50 116 VAL A C 1
ATOM 966 O O . VAL A 1 116 ? 7.517 -5.725 -11.614 1.00 80.50 116 VAL A O 1
ATOM 969 N N . GLU A 1 117 ? 6.719 -6.163 -13.692 1.00 82.69 117 GLU A N 1
ATOM 970 C CA . GLU A 1 117 ? 7.324 -5.034 -14.362 1.00 82.69 117 GLU A CA 1
ATOM 971 C C . GLU A 1 117 ? 6.540 -3.793 -13.948 1.00 82.69 117 GLU A C 1
ATOM 973 O O . GLU A 1 117 ? 5.364 -3.623 -14.261 1.00 82.69 117 GLU A O 1
ATOM 978 N N . ARG A 1 118 ? 7.177 -2.983 -13.105 1.00 86.06 118 ARG A N 1
ATOM 979 C CA . ARG A 1 118 ? 6.596 -1.764 -12.555 1.00 86.06 118 ARG A CA 1
ATOM 980 C C . ARG A 1 118 ? 7.353 -0.612 -13.163 1.00 86.06 118 ARG A C 1
ATOM 982 O O . ARG A 1 118 ? 8.576 -0.563 -13.048 1.00 86.06 118 ARG A O 1
ATOM 989 N N . VAL A 1 119 ? 6.623 0.331 -13.734 1.00 90.56 119 VAL A N 1
ATOM 990 C CA . VAL A 1 119 ? 7.190 1.622 -14.110 1.00 90.56 119 VAL A CA 1
ATOM 991 C C . VAL A 1 119 ? 6.632 2.640 -13.135 1.00 90.56 119 VAL A C 1
ATOM 993 O O . VAL A 1 119 ? 5.418 2.769 -12.989 1.00 90.56 119 VAL A O 1
ATOM 996 N N . SER A 1 120 ? 7.510 3.321 -12.403 1.00 91.81 120 SER A N 1
ATOM 997 C CA . SER A 1 120 ? 7.085 4.441 -11.564 1.00 91.81 120 SER A CA 1
ATOM 998 C C . SER A 1 120 ? 6.396 5.482 -12.442 1.00 91.81 120 SER A C 1
ATOM 1000 O O . SER A 1 120 ? 6.880 5.748 -13.543 1.00 91.81 120 SER A O 1
ATOM 1002 N N . LEU A 1 121 ? 5.311 6.113 -11.976 1.00 94.38 121 LEU A N 1
ATOM 1003 C CA . LEU A 1 121 ? 4.746 7.248 -12.718 1.00 94.38 121 LEU A CA 1
ATOM 1004 C C . LEU A 1 121 ? 5.776 8.376 -12.843 1.00 94.38 121 LEU A C 1
ATOM 1006 O O . LEU A 1 121 ? 5.782 9.098 -13.834 1.00 94.38 121 LEU A O 1
ATOM 1010 N N . HIS A 1 122 ? 6.718 8.461 -11.896 1.00 93.56 122 HIS A N 1
ATOM 1011 C CA . HIS A 1 122 ? 7.869 9.353 -11.981 1.00 93.56 122 HIS A CA 1
ATOM 1012 C C . HIS A 1 122 ? 8.899 8.944 -13.063 1.00 93.56 122 HIS A C 1
ATOM 1014 O O . HIS A 1 122 ? 9.867 9.652 -13.311 1.00 93.56 122 HIS A O 1
ATOM 1020 N N . SER A 1 123 ? 8.765 7.810 -13.731 1.00 93.44 123 SER A N 1
ATOM 1021 C CA . SER A 1 123 ? 9.693 7.389 -14.791 1.00 93.44 123 SER A CA 1
ATOM 1022 C C . SER A 1 123 ? 9.037 7.362 -16.166 1.00 93.44 123 SER A C 1
ATOM 1024 O O . SER A 1 123 ? 9.708 7.042 -17.141 1.00 93.44 123 SER A O 1
ATOM 1026 N N . LEU A 1 124 ? 7.746 7.691 -16.254 1.00 93.38 124 LEU A N 1
ATOM 1027 C CA . LEU A 1 124 ? 7.031 7.721 -17.523 1.00 93.38 124 LEU A CA 1
ATOM 1028 C C . LEU A 1 124 ? 7.510 8.874 -18.403 1.00 93.38 124 LEU A C 1
ATOM 1030 O O . LEU A 1 124 ? 7.898 9.939 -17.917 1.00 93.38 124 LEU A O 1
ATOM 1034 N N . SER A 1 125 ? 7.431 8.650 -19.711 1.00 93.69 125 SER A N 1
ATOM 1035 C CA . SER A 1 125 ? 7.718 9.671 -20.714 1.00 93.69 125 SER A CA 1
ATOM 1036 C C . SER A 1 125 ? 6.662 10.782 -20.706 1.00 93.69 125 SER A C 1
ATOM 1038 O O . SER A 1 125 ? 5.498 10.550 -20.365 1.00 93.69 125 SER A O 1
ATOM 1040 N N . THR A 1 126 ? 7.010 11.984 -21.176 1.00 91.44 126 THR A N 1
ATOM 1041 C CA . THR A 1 126 ? 6.059 13.105 -21.288 1.00 91.44 126 THR A CA 1
ATOM 1042 C C . THR A 1 126 ? 4.808 12.741 -22.090 1.00 91.44 126 THR A C 1
ATOM 1044 O O . THR A 1 126 ? 3.711 13.209 -21.786 1.00 91.44 126 THR A O 1
ATOM 1047 N N . GLN A 1 127 ? 4.962 11.923 -23.136 1.00 91.75 127 GLN A N 1
ATOM 1048 C CA . GLN A 1 127 ? 3.860 11.499 -23.998 1.00 91.75 127 GLN A CA 1
ATOM 1049 C C . GLN A 1 127 ? 2.860 10.623 -23.239 1.00 91.75 127 GLN A C 1
ATOM 1051 O O . GLN A 1 127 ? 1.652 10.816 -23.363 1.00 91.75 127 GLN A O 1
ATOM 1056 N N . GLU A 1 128 ? 3.352 9.698 -22.416 1.00 92.31 128 GLU A N 1
ATOM 1057 C CA . GLU A 1 128 ? 2.502 8.871 -21.563 1.00 92.31 128 GLU A CA 1
ATOM 1058 C C . GLU A 1 128 ? 1.845 9.686 -20.452 1.00 92.31 128 GLU A C 1
ATOM 1060 O O . GLU A 1 128 ? 0.658 9.501 -20.193 1.00 92.31 128 GLU A O 1
ATOM 1065 N N . LEU A 1 129 ? 2.578 10.624 -19.842 1.00 91.56 129 LEU A N 1
ATOM 1066 C CA . LEU A 1 129 ? 2.045 11.515 -18.807 1.00 91.56 129 LEU A CA 1
ATOM 1067 C C . LEU A 1 129 ? 0.900 12.398 -19.330 1.00 91.56 129 LEU A C 1
ATOM 1069 O O . LEU A 1 129 ? -0.037 12.691 -18.590 1.00 91.56 129 LEU A O 1
ATOM 1073 N N . LYS A 1 130 ? 0.950 12.804 -20.607 1.00 90.56 130 LYS A N 1
ATOM 1074 C CA . LYS A 1 130 ? -0.116 13.567 -21.286 1.00 90.56 130 LYS A CA 1
ATOM 1075 C C . LYS A 1 130 ? -1.328 12.714 -21.677 1.00 90.56 130 LYS A C 1
ATOM 1077 O O . LYS A 1 130 ? -2.329 13.264 -22.133 1.00 90.56 130 LYS A O 1
ATOM 1082 N N . SER A 1 131 ? -1.256 11.391 -21.540 1.00 93.25 131 SER A N 1
ATOM 1083 C CA . SER A 1 131 ? -2.338 10.504 -21.959 1.00 93.25 131 SER A CA 1
ATOM 1084 C C . SER A 1 131 ? -3.603 10.720 -21.111 1.00 93.25 131 SER A C 1
ATOM 1086 O O . SER A 1 131 ? -3.549 10.577 -19.886 1.00 93.25 131 SER A O 1
ATOM 1088 N N . PRO A 1 132 ? -4.777 10.975 -21.723 1.00 92.00 132 PRO A N 1
ATOM 1089 C CA . PRO A 1 132 ? -6.035 11.117 -20.982 1.00 92.00 132 PRO A CA 1
ATOM 1090 C C . PRO A 1 132 ? -6.452 9.814 -20.280 1.00 92.00 132 PRO A C 1
ATOM 1092 O O . PRO A 1 132 ? -7.156 9.835 -19.266 1.00 92.00 132 PRO A O 1
ATOM 1095 N N . PHE A 1 133 ? -5.986 8.666 -20.783 1.00 94.12 133 PHE A N 1
ATOM 1096 C CA . PHE A 1 133 ? -6.219 7.369 -20.153 1.00 94.12 133 PHE A CA 1
ATOM 1097 C C . PHE A 1 133 ? -5.527 7.263 -18.797 1.00 94.12 133 PHE A C 1
ATOM 1099 O O . PHE A 1 133 ? -6.118 6.735 -17.862 1.00 94.12 133 PHE A O 1
ATOM 1106 N N . LEU A 1 134 ? -4.323 7.823 -18.657 1.00 93.50 134 LEU A N 1
ATOM 1107 C CA . LEU A 1 134 ? -3.572 7.768 -17.404 1.00 93.50 134 LEU A CA 1
ATOM 1108 C C . LEU A 1 134 ? -4.295 8.528 -16.283 1.00 93.50 134 LEU A C 1
ATOM 1110 O O . LEU A 1 134 ? -4.411 8.028 -15.168 1.00 93.50 134 LEU A O 1
ATOM 1114 N N . LEU A 1 135 ? -4.859 9.702 -16.590 1.00 92.12 135 LEU A N 1
ATOM 1115 C CA . LEU A 1 135 ? -5.680 10.459 -15.637 1.00 92.12 135 LEU A CA 1
ATOM 1116 C C . LEU A 1 135 ? -6.949 9.699 -15.237 1.00 92.12 135 LEU A C 1
ATOM 1118 O O . LEU A 1 135 ? -7.368 9.759 -14.082 1.00 92.12 135 LEU A O 1
ATOM 1122 N N . THR A 1 136 ? -7.539 8.959 -16.176 1.00 94.31 136 THR A N 1
ATOM 1123 C CA . THR A 1 136 ? -8.718 8.123 -15.922 1.00 94.31 136 THR A CA 1
ATOM 1124 C C . THR A 1 136 ? -8.371 6.935 -15.019 1.00 94.31 136 THR A C 1
ATOM 1126 O O . THR A 1 136 ? -9.093 6.657 -14.062 1.00 94.31 136 THR A O 1
ATOM 1129 N N . GLU A 1 137 ? -7.242 6.263 -15.269 1.00 94.50 137 GLU A N 1
ATOM 1130 C CA . GLU A 1 137 ? -6.713 5.191 -14.413 1.00 94.50 137 GLU A CA 1
ATOM 1131 C C . GLU A 1 137 ? -6.416 5.710 -12.996 1.00 94.50 137 GLU A C 1
ATOM 1133 O O . GLU A 1 137 ? -6.764 5.061 -12.006 1.00 94.50 137 GLU A O 1
ATOM 1138 N N . LEU A 1 138 ? -5.839 6.909 -12.890 1.00 94.31 138 LEU A N 1
ATOM 1139 C CA . LEU A 1 138 ? -5.503 7.547 -11.620 1.00 94.31 138 LEU A CA 1
ATOM 1140 C C . LEU A 1 138 ? -6.754 7.934 -10.825 1.00 94.31 138 LEU A C 1
ATOM 1142 O O . LEU A 1 138 ? -6.842 7.654 -9.630 1.00 94.31 138 LEU A O 1
ATOM 1146 N N . GLN A 1 139 ? -7.754 8.510 -11.497 1.00 95.38 139 GLN A N 1
ATOM 1147 C CA . GLN A 1 139 ? -9.068 8.772 -10.912 1.00 95.38 139 GLN A CA 1
ATOM 1148 C C . GLN A 1 139 ? -9.716 7.471 -10.424 1.00 95.38 139 GLN A C 1
ATOM 1150 O O . GLN A 1 139 ? -10.259 7.434 -9.323 1.00 95.38 139 GLN A O 1
ATOM 1155 N N . GLY A 1 140 ? -9.637 6.392 -11.211 1.00 94.12 140 GLY A N 1
ATOM 1156 C CA . GLY A 1 140 ? -10.138 5.073 -10.824 1.00 94.12 140 GLY A CA 1
ATOM 1157 C C . GLY A 1 140 ? -9.480 4.544 -9.547 1.00 94.12 140 GLY A C 1
ATOM 1158 O O . GLY A 1 140 ? -10.170 4.056 -8.651 1.00 94.12 140 GLY A O 1
ATOM 1159 N N . MET A 1 141 ? -8.163 4.707 -9.425 1.00 94.31 141 MET A N 1
ATOM 1160 C CA . MET A 1 141 ? -7.404 4.344 -8.228 1.00 94.31 141 MET A CA 1
ATOM 1161 C C . MET A 1 141 ? -7.814 5.190 -7.007 1.00 94.31 141 MET A C 1
ATOM 1163 O O . MET A 1 141 ? -8.093 4.630 -5.949 1.00 94.31 141 MET A O 1
ATOM 1167 N N . TYR A 1 142 ? -7.972 6.509 -7.141 1.00 95.12 142 TYR A N 1
ATOM 1168 C CA . TYR A 1 142 ? -8.437 7.364 -6.036 1.00 95.12 142 TYR A CA 1
ATOM 1169 C C . TYR A 1 142 ? -9.902 7.136 -5.645 1.00 95.12 142 TYR A C 1
ATOM 1171 O O . TYR A 1 142 ? -10.265 7.238 -4.468 1.00 95.12 142 TYR A O 1
ATOM 1179 N N . ASN A 1 143 ? -10.753 6.779 -6.604 1.00 94.12 143 ASN A N 1
ATOM 1180 C CA . ASN A 1 143 ? -12.117 6.339 -6.322 1.00 94.12 143 ASN A CA 1
ATOM 1181 C C . ASN A 1 143 ? -12.099 5.046 -5.502 1.00 94.12 143 ASN A C 1
ATOM 1183 O O . ASN A 1 143 ? -12.887 4.898 -4.569 1.00 94.12 143 ASN A O 1
ATOM 1187 N N . LEU A 1 144 ? -11.172 4.132 -5.805 1.00 91.69 144 LEU A N 1
ATOM 1188 C CA . LEU A 1 144 ? -10.961 2.929 -5.009 1.00 91.69 144 LEU A CA 1
ATOM 1189 C C . LEU A 1 144 ? -10.445 3.269 -3.602 1.00 91.69 144 LEU A C 1
ATOM 1191 O O . LEU A 1 144 ? -10.945 2.687 -2.644 1.00 91.69 144 LEU A O 1
ATOM 1195 N N . LEU A 1 145 ? -9.505 4.213 -3.451 1.00 92.44 145 LEU A N 1
ATOM 1196 C CA . LEU A 1 145 ? -9.047 4.705 -2.136 1.00 92.44 145 LEU A CA 1
ATOM 1197 C C . LEU A 1 145 ? -10.216 5.240 -1.304 1.00 92.44 145 LEU A C 1
ATOM 1199 O O . LEU A 1 145 ? -10.426 4.824 -0.167 1.00 92.44 145 LEU A O 1
ATOM 1203 N N . THR A 1 146 ? -11.040 6.076 -1.934 1.00 93.88 146 THR A N 1
ATOM 1204 C CA . THR A 1 146 ? -12.224 6.687 -1.319 1.00 93.88 146 THR A CA 1
ATOM 1205 C C . THR A 1 146 ? -13.249 5.640 -0.894 1.00 93.88 146 THR A C 1
ATOM 1207 O O . THR A 1 146 ? -13.684 5.636 0.252 1.00 93.88 146 THR A O 1
ATOM 1210 N N . LYS A 1 147 ? -13.593 4.698 -1.782 1.00 91.88 147 LYS A N 1
ATOM 1211 C CA . LYS A 1 147 ? -14.547 3.612 -1.493 1.00 91.88 147 LYS A CA 1
ATOM 1212 C C . LYS A 1 147 ? -14.124 2.771 -0.287 1.00 91.88 147 LYS A C 1
ATOM 1214 O O . LYS A 1 147 ? -14.966 2.232 0.421 1.00 91.88 147 LYS A O 1
ATOM 1219 N N . ASN A 1 148 ? -12.821 2.645 -0.090 1.00 89.00 148 ASN A N 1
ATOM 1220 C CA . ASN A 1 148 ? -12.229 1.868 0.982 1.00 89.00 148 ASN A CA 1
ATOM 1221 C C . ASN A 1 148 ? -11.983 2.671 2.266 1.00 89.00 148 ASN A C 1
ATOM 1223 O O . ASN A 1 148 ? -11.454 2.114 3.224 1.00 89.00 148 ASN A O 1
ATOM 1227 N N . GLY A 1 149 ? -12.345 3.956 2.294 1.00 92.25 149 GLY A N 1
ATOM 1228 C CA . GLY A 1 149 ? -12.158 4.800 3.468 1.00 92.25 149 GLY A CA 1
ATOM 1229 C C . GLY A 1 149 ? -10.684 5.022 3.810 1.00 92.25 149 GLY A C 1
ATOM 1230 O O . GLY A 1 149 ? -10.336 5.042 4.987 1.00 92.25 149 GLY A O 1
ATOM 1231 N N . VAL A 1 150 ? -9.804 5.148 2.810 1.00 92.38 150 VAL A N 1
ATOM 1232 C CA . VAL A 1 150 ? -8.362 5.364 3.016 1.00 92.38 150 VAL A CA 1
ATOM 1233 C C . VAL A 1 150 ? -7.897 6.611 2.271 1.00 92.38 150 VAL A C 1
ATOM 1235 O O . VAL A 1 150 ? -8.233 6.797 1.100 1.00 92.38 150 VAL A O 1
ATOM 1238 N N . VAL A 1 151 ? -7.090 7.429 2.947 1.00 93.19 151 VAL A N 1
ATOM 1239 C CA . VAL A 1 151 ? -6.300 8.523 2.365 1.00 93.19 151 VAL A CA 1
ATOM 1240 C C . VAL A 1 151 ? -4.860 8.065 2.187 1.00 93.19 151 VAL A C 1
ATOM 1242 O O . VAL A 1 151 ? -4.338 7.364 3.056 1.00 93.19 151 VAL A O 1
ATOM 1245 N N . HIS A 1 152 ? -4.210 8.424 1.076 1.00 92.75 152 HIS A N 1
ATOM 1246 C CA . HIS A 1 152 ? -2.832 7.994 0.828 1.00 92.75 152 HIS A CA 1
ATOM 1247 C C . HIS A 1 152 ? -1.838 8.695 1.764 1.00 92.75 152 HIS A C 1
ATOM 1249 O O . HIS A 1 152 ? -0.948 8.050 2.315 1.00 92.75 152 HIS A O 1
ATOM 1255 N N . GLY A 1 153 ? -2.002 10.006 1.947 1.00 92.75 153 GLY A N 1
ATOM 1256 C CA . GLY A 1 153 ? -1.200 10.869 2.813 1.00 92.75 153 GLY A CA 1
ATOM 1257 C C . GLY A 1 153 ? 0.055 11.454 2.162 1.00 92.75 153 GLY A C 1
ATOM 1258 O O . GLY A 1 153 ? 0.591 12.437 2.663 1.00 92.75 153 GLY A O 1
ATOM 1259 N N . ASP A 1 154 ? 0.514 10.890 1.041 1.00 94.38 154 ASP A N 1
ATOM 1260 C CA . ASP A 1 154 ? 1.655 11.414 0.269 1.00 94.38 154 ASP A CA 1
ATOM 1261 C C . ASP A 1 154 ? 1.446 11.256 -1.252 1.00 94.38 154 ASP A C 1
ATOM 1263 O O . ASP A 1 154 ? 1.930 10.288 -1.855 1.00 94.38 154 ASP A O 1
ATOM 1267 N N . PRO A 1 155 ? 0.665 12.148 -1.891 1.00 93.88 155 PRO A N 1
ATOM 1268 C CA . PRO A 1 155 ? 0.272 12.032 -3.293 1.00 93.88 155 PRO A CA 1
ATOM 1269 C C . PRO A 1 155 ? 1.391 12.508 -4.234 1.00 93.88 155 PRO A C 1
ATOM 1271 O O . PRO A 1 155 ? 1.235 13.509 -4.927 1.00 93.88 155 PRO A O 1
ATOM 1274 N N . ARG A 1 156 ? 2.523 11.793 -4.254 1.00 94.25 156 ARG A N 1
ATOM 1275 C CA . ARG A 1 156 ? 3.679 12.070 -5.128 1.00 94.25 156 ARG A CA 1
ATOM 1276 C C . ARG A 1 156 ? 3.825 11.036 -6.230 1.00 94.25 156 ARG A C 1
ATOM 1278 O O . ARG A 1 156 ? 3.626 9.851 -5.979 1.00 94.25 156 ARG A O 1
ATOM 1285 N N . LEU A 1 157 ? 4.281 11.431 -7.422 1.00 93.44 157 LEU A N 1
ATOM 1286 C CA . LEU A 1 157 ? 4.373 10.531 -8.589 1.00 93.44 157 LEU A CA 1
ATOM 1287 C C . LEU A 1 157 ? 5.179 9.246 -8.344 1.00 93.44 157 LEU A C 1
ATOM 1289 O O . LEU A 1 157 ? 4.848 8.197 -8.893 1.00 93.44 157 LEU A O 1
ATOM 1293 N N . HIS A 1 158 ? 6.234 9.297 -7.528 1.00 92.19 158 HIS A N 1
ATOM 1294 C CA . HIS A 1 158 ? 7.057 8.116 -7.253 1.00 92.19 158 HIS A CA 1
ATOM 1295 C C . HIS A 1 158 ? 6.366 7.083 -6.350 1.00 92.19 158 HIS A C 1
ATOM 1297 O O . HIS A 1 158 ? 6.763 5.917 -6.367 1.00 92.19 158 HIS A O 1
ATOM 1303 N N . ASN A 1 159 ? 5.309 7.486 -5.637 1.00 93.56 159 ASN A N 1
ATOM 1304 C CA . ASN A 1 159 ? 4.466 6.610 -4.825 1.00 93.56 159 ASN A CA 1
ATOM 1305 C C . ASN A 1 159 ? 3.358 5.934 -5.641 1.00 93.56 159 ASN A C 1
ATOM 1307 O O . ASN A 1 159 ? 2.510 5.236 -5.093 1.00 93.56 159 ASN A O 1
ATOM 1311 N N . PHE A 1 160 ? 3.362 6.097 -6.962 1.00 93.50 160 PHE A N 1
ATOM 1312 C CA . PHE A 1 160 ? 2.435 5.417 -7.850 1.00 93.50 160 PHE A CA 1
ATOM 1313 C C . PHE A 1 160 ? 3.210 4.637 -8.896 1.00 93.50 160 PHE A C 1
ATOM 1315 O O . PHE A 1 160 ? 4.163 5.122 -9.509 1.00 93.50 160 PHE A O 1
ATOM 1322 N N . LEU A 1 161 ? 2.782 3.401 -9.105 1.00 92.12 161 LEU A N 1
ATOM 1323 C CA . LEU A 1 161 ? 3.369 2.499 -10.076 1.00 92.12 161 LEU A CA 1
ATOM 1324 C C . LEU A 1 161 ? 2.329 2.170 -11.134 1.00 92.12 161 LEU A C 1
ATOM 1326 O O . LEU A 1 161 ? 1.188 1.835 -10.812 1.00 92.12 161 LEU A O 1
ATOM 1330 N N . ARG A 1 162 ? 2.742 2.211 -12.396 1.00 91.88 162 ARG A N 1
ATOM 1331 C CA . ARG A 1 162 ? 1.987 1.627 -13.493 1.00 91.88 162 ARG A CA 1
ATOM 1332 C C . ARG A 1 162 ? 2.330 0.148 -13.597 1.00 91.88 162 ARG A C 1
ATOM 1334 O O . ARG A 1 162 ? 3.503 -0.224 -13.663 1.00 91.88 162 ARG A O 1
ATOM 1341 N N . ILE A 1 163 ? 1.291 -0.675 -13.578 1.00 87.31 163 ILE A N 1
ATOM 1342 C CA . ILE A 1 163 ? 1.345 -2.125 -13.733 1.00 87.31 163 ILE A CA 1
ATOM 1343 C C . ILE A 1 163 ? 0.359 -2.470 -14.840 1.00 87.31 163 ILE A C 1
ATOM 1345 O O . ILE A 1 163 ? -0.854 -2.345 -14.655 1.00 87.31 163 ILE A O 1
ATOM 1349 N N . ASP A 1 164 ? 0.880 -2.857 -16.002 1.00 86.12 164 ASP A N 1
ATOM 1350 C CA . ASP A 1 164 ? 0.095 -3.065 -17.218 1.00 86.12 164 ASP A CA 1
ATOM 1351 C C . ASP A 1 164 ? -0.785 -1.836 -17.550 1.00 86.12 164 ASP A C 1
ATOM 1353 O O . ASP A 1 164 ? -0.288 -0.771 -17.915 1.00 86.12 164 ASP A O 1
ATOM 1357 N N . LYS A 1 165 ? -2.109 -1.968 -17.394 1.00 85.12 165 LYS A N 1
ATOM 1358 C CA . LYS A 1 165 ? -3.131 -0.937 -17.662 1.00 85.12 165 LYS A CA 1
ATOM 1359 C C . LYS A 1 165 ? -3.789 -0.413 -16.381 1.00 85.12 165 LYS A C 1
ATOM 1361 O O . LYS A 1 165 ? -4.991 -0.152 -16.348 1.00 85.12 165 LYS A O 1
ATOM 1366 N N . ARG A 1 166 ? -3.056 -0.425 -15.266 1.00 88.94 166 ARG A N 1
ATOM 1367 C CA . ARG A 1 166 ? -3.564 -0.018 -13.951 1.00 88.94 166 ARG A CA 1
ATOM 1368 C C . ARG A 1 166 ? -2.507 0.767 -13.191 1.00 88.94 166 ARG A C 1
ATOM 1370 O O . ARG A 1 166 ? -1.314 0.488 -13.296 1.00 88.94 166 ARG A O 1
ATOM 1377 N N . ILE A 1 167 ? -2.970 1.708 -12.375 1.00 92.50 167 ILE A N 1
ATOM 1378 C CA . ILE A 1 167 ? -2.134 2.454 -11.438 1.00 92.50 167 ILE A CA 1
ATOM 1379 C C . ILE A 1 167 ? -2.346 1.885 -10.042 1.00 92.50 167 ILE A C 1
ATOM 1381 O O . ILE A 1 167 ? -3.479 1.702 -9.596 1.00 92.50 167 ILE A O 1
ATOM 1385 N N . VAL A 1 168 ? -1.242 1.617 -9.356 1.00 90.25 168 VAL A N 1
ATOM 1386 C CA . VAL A 1 168 ? -1.223 1.112 -7.988 1.00 90.25 168 VAL A CA 1
ATOM 1387 C C . VAL A 1 168 ? -0.459 2.098 -7.119 1.00 90.25 168 VAL A C 1
ATOM 1389 O O . VAL A 1 168 ? 0.694 2.420 -7.406 1.00 90.25 168 VAL A O 1
ATOM 1392 N N . ALA A 1 169 ? -1.108 2.566 -6.057 1.00 91.44 169 ALA A N 1
ATOM 1393 C CA . ALA A 1 169 ? -0.467 3.362 -5.022 1.00 91.44 169 ALA A CA 1
ATOM 1394 C C . ALA A 1 169 ? 0.431 2.477 -4.145 1.00 91.44 169 ALA A C 1
ATOM 1396 O O . ALA A 1 169 ? 0.105 1.319 -3.863 1.00 91.44 169 ALA A O 1
ATOM 1397 N N . ILE A 1 170 ? 1.569 3.010 -3.723 1.00 87.94 170 ILE A N 1
ATOM 1398 C CA . ILE A 1 170 ? 2.535 2.358 -2.845 1.00 87.94 170 ILE A CA 1
ATOM 1399 C C . ILE A 1 170 ? 2.951 3.318 -1.735 1.00 87.94 170 ILE A C 1
ATOM 1401 O O . ILE A 1 170 ? 2.804 4.520 -1.843 1.00 87.94 170 ILE A O 1
ATOM 1405 N N . ASP A 1 171 ? 3.553 2.760 -0.692 1.00 84.81 171 ASP A N 1
ATOM 1406 C CA . ASP A 1 171 ? 4.075 3.526 0.441 1.00 84.81 171 ASP A CA 1
ATOM 1407 C C . ASP A 1 171 ? 3.026 4.287 1.269 1.00 84.81 171 ASP A C 1
ATOM 1409 O O . ASP A 1 171 ? 3.105 5.479 1.536 1.00 84.81 171 ASP A O 1
ATOM 1413 N N . PHE A 1 172 ? 2.063 3.520 1.774 1.00 86.62 172 PHE A N 1
ATOM 1414 C CA . PHE A 1 172 ? 1.023 3.941 2.718 1.00 86.62 172 PHE A CA 1
ATOM 1415 C C . PHE A 1 172 ? 1.554 4.205 4.141 1.00 86.62 172 PHE A C 1
ATOM 1417 O O . PHE A 1 172 ? 0.959 3.781 5.129 1.00 86.62 172 PHE A O 1
ATOM 1424 N N . GLU A 1 173 ? 2.728 4.809 4.292 1.00 82.44 173 GLU A N 1
ATOM 1425 C CA . GLU A 1 173 ? 3.251 5.132 5.625 1.00 82.44 173 GLU A CA 1
ATOM 1426 C C . GLU A 1 173 ? 2.580 6.341 6.260 1.00 82.44 173 GLU A C 1
ATOM 1428 O O . GLU A 1 173 ? 2.394 6.358 7.473 1.00 82.44 173 GLU A O 1
ATOM 1433 N N . PHE A 1 174 ? 2.145 7.283 5.426 1.00 86.19 174 PHE A N 1
ATOM 1434 C CA . PHE A 1 174 ? 1.380 8.459 5.830 1.00 86.19 174 PHE A CA 1
ATOM 1435 C C . PHE A 1 174 ? -0.128 8.266 5.663 1.00 86.19 174 PHE A C 1
ATOM 1437 O O . PHE A 1 174 ? -0.886 9.218 5.815 1.00 86.19 174 PHE A O 1
ATOM 1444 N N . SER A 1 175 ? -0.581 7.047 5.359 1.00 89.69 175 SER A N 1
ATOM 1445 C CA . SER A 1 175 ? -1.998 6.790 5.123 1.00 89.69 175 SER A CA 1
ATOM 1446 C C . SER A 1 175 ? -2.804 6.847 6.409 1.00 89.69 175 SER A C 1
ATOM 1448 O O . SER A 1 175 ? -2.362 6.336 7.443 1.00 89.69 175 SER A O 1
ATOM 1450 N N . TYR A 1 176 ? -4.024 7.356 6.318 1.00 88.88 176 TYR A N 1
ATOM 1451 C CA . TYR A 1 176 ? -4.957 7.418 7.435 1.00 88.88 176 TYR A CA 1
ATOM 1452 C C . TYR A 1 176 ? -6.390 7.114 6.974 1.00 88.88 176 TYR A C 1
ATOM 1454 O O . TYR A 1 176 ? -6.683 7.185 5.775 1.00 88.88 176 TYR A O 1
ATOM 1462 N N . PRO A 1 177 ? -7.294 6.740 7.897 1.00 91.12 177 PRO A N 1
ATOM 1463 C CA . PRO A 1 177 ? -8.699 6.533 7.570 1.00 91.12 177 PRO A CA 1
ATOM 1464 C C . PRO A 1 177 ? -9.343 7.812 7.023 1.00 91.12 177 PRO A C 1
ATOM 1466 O O . PRO A 1 177 ? -9.212 8.881 7.615 1.00 91.12 177 PRO A O 1
ATOM 1469 N N . LEU A 1 178 ? -10.058 7.691 5.909 1.00 91.12 178 LEU A N 1
ATOM 1470 C CA . LEU A 1 178 ? -10.835 8.772 5.313 1.00 91.12 178 LEU A CA 1
ATOM 1471 C C . LEU A 1 178 ? -12.191 8.887 6.039 1.00 91.12 178 LEU A C 1
ATOM 1473 O O . LEU A 1 178 ? -12.900 7.879 6.130 1.00 91.12 178 LEU A O 1
ATOM 1477 N N . PRO A 1 179 ? -12.576 10.079 6.533 1.00 90.62 179 PRO A N 1
ATOM 1478 C CA . PRO A 1 179 ? -13.922 10.324 7.053 1.00 90.62 179 PRO A CA 1
ATOM 1479 C C . PRO A 1 179 ? -15.003 10.008 6.006 1.00 90.62 179 PRO A C 1
ATOM 1481 O O . PRO A 1 179 ? -14.790 10.210 4.811 1.00 90.62 179 PRO A O 1
ATOM 1484 N N . SER A 1 180 ? -16.167 9.510 6.431 1.00 86.19 180 SER A N 1
ATOM 1485 C CA . SER A 1 180 ? -17.215 9.000 5.526 1.00 86.19 180 SER A CA 1
ATOM 1486 C C . SER A 1 180 ? -17.844 10.058 4.611 1.00 86.19 180 SER A C 1
ATOM 1488 O O . SER A 1 180 ? -18.451 9.709 3.600 1.00 86.19 180 SER A O 1
ATOM 1490 N N . ASP A 1 181 ? -17.707 11.333 4.957 1.00 89.06 181 ASP A N 1
ATOM 1491 C CA . ASP A 1 181 ? -18.218 12.500 4.241 1.00 89.06 181 ASP A CA 1
ATOM 1492 C C . ASP A 1 181 ? -17.186 13.141 3.297 1.00 89.06 181 ASP A C 1
ATOM 1494 O O . ASP A 1 181 ? -17.524 14.041 2.526 1.00 89.06 181 ASP A O 1
ATOM 1498 N N . VAL A 1 182 ? -15.937 12.666 3.312 1.00 91.06 182 VAL A N 1
ATOM 1499 C CA . VAL A 1 182 ? -14.829 13.245 2.544 1.00 91.06 182 VAL A CA 1
ATOM 1500 C C . VAL A 1 182 ? -14.432 12.322 1.388 1.00 91.06 182 VAL A C 1
ATOM 1502 O O . VAL A 1 182 ? -14.640 11.112 1.405 1.00 91.06 182 VAL A O 1
ATOM 1505 N N . THR A 1 183 ? -13.857 12.902 0.332 1.00 94.44 183 THR A N 1
ATOM 1506 C CA . THR A 1 183 ? -13.319 12.162 -0.822 1.00 94.44 183 THR A CA 1
ATOM 1507 C C . THR A 1 183 ? -11.852 12.509 -1.032 1.00 94.44 183 THR A C 1
ATOM 1509 O O . THR A 1 183 ? -11.435 13.614 -0.700 1.00 94.44 183 THR A O 1
ATOM 1512 N N . ASN A 1 184 ? -11.075 11.634 -1.675 1.00 94.25 184 ASN A N 1
ATOM 1513 C CA . ASN A 1 184 ? -9.668 11.915 -1.997 1.00 94.25 184 ASN A CA 1
ATOM 1514 C C . ASN A 1 184 ? -9.472 12.888 -3.187 1.00 94.25 184 ASN A C 1
ATOM 1516 O O . ASN A 1 184 ? -8.486 12.795 -3.921 1.00 94.25 184 ASN A O 1
ATOM 1520 N N . LYS A 1 185 ? -10.418 13.804 -3.435 1.00 95.00 185 LYS A N 1
ATOM 1521 C CA . LYS A 1 185 ? -10.338 14.761 -4.554 1.00 95.00 185 LYS A CA 1
ATOM 1522 C C . LYS A 1 185 ? -9.133 15.691 -4.422 1.00 95.00 185 LYS A C 1
ATOM 1524 O O . LYS A 1 185 ? -8.443 15.907 -5.410 1.00 95.00 185 LYS A O 1
ATOM 1529 N N . ASP A 1 186 ? -8.842 16.167 -3.216 1.00 93.69 186 ASP A N 1
ATOM 1530 C CA . ASP A 1 186 ? -7.763 17.136 -2.993 1.00 93.69 186 ASP A CA 1
ATOM 1531 C C . ASP A 1 186 ? -6.370 16.529 -3.237 1.00 93.69 186 ASP A C 1
ATOM 1533 O O . ASP A 1 186 ? -5.501 17.163 -3.845 1.00 93.69 186 ASP A O 1
ATOM 1537 N N . GLU A 1 187 ? -6.160 15.267 -2.838 1.00 94.19 187 GLU A N 1
ATOM 1538 C CA . GLU A 1 187 ? -4.926 14.530 -3.143 1.00 94.19 187 GLU A CA 1
ATOM 1539 C C . GLU A 1 187 ? -4.762 14.306 -4.648 1.00 94.19 187 GLU A C 1
ATOM 1541 O O . GLU A 1 187 ? -3.673 14.494 -5.195 1.00 94.19 187 GLU A O 1
ATOM 1546 N N . LEU A 1 188 ? -5.852 13.963 -5.339 1.00 95.69 188 LEU A N 1
ATOM 1547 C CA . LEU A 1 188 ? -5.830 13.798 -6.785 1.00 95.69 188 LEU A CA 1
ATOM 1548 C C . LEU A 1 188 ? -5.520 15.116 -7.512 1.00 95.69 188 LEU A C 1
ATOM 1550 O O . LEU A 1 188 ? -4.727 15.112 -8.452 1.00 95.69 188 LEU A O 1
ATOM 1554 N N . GLU A 1 189 ? -6.113 16.238 -7.098 1.00 95.56 189 GLU A N 1
ATOM 1555 C CA . GLU A 1 189 ? -5.803 17.548 -7.685 1.00 95.56 189 GLU A CA 1
ATOM 1556 C C . GLU A 1 189 ? -4.344 17.945 -7.439 1.00 95.56 189 GLU A C 1
ATOM 1558 O O . GLU A 1 189 ? -3.668 18.432 -8.349 1.00 95.56 189 GLU A O 1
ATOM 1563 N N . THR A 1 190 ? -3.808 17.646 -6.253 1.00 93.88 190 THR A N 1
ATOM 1564 C CA . THR A 1 190 ? -2.383 17.842 -5.948 1.00 93.88 190 THR A CA 1
ATOM 1565 C C . THR A 1 190 ? -1.494 17.066 -6.921 1.00 93.88 190 THR A C 1
ATOM 1567 O O . THR A 1 190 ? -0.566 17.635 -7.506 1.00 93.88 190 THR A O 1
ATOM 1570 N N . LEU A 1 191 ? -1.819 15.796 -7.171 1.00 93.25 191 LEU A N 1
ATOM 1571 C CA . LEU A 1 191 ? -1.064 14.956 -8.095 1.00 93.25 191 LEU A CA 1
ATOM 1572 C C . LEU A 1 191 ? -1.204 15.436 -9.552 1.00 93.25 191 LEU A C 1
ATOM 1574 O O . LEU A 1 191 ? -0.211 15.487 -10.276 1.00 93.25 191 LEU A O 1
ATOM 1578 N N . LYS A 1 192 ? -2.393 15.881 -9.990 1.00 94.50 192 LYS A N 1
ATOM 1579 C CA . LYS A 1 192 ? -2.598 16.500 -11.320 1.00 94.50 192 LYS A CA 1
ATOM 1580 C C . LYS A 1 192 ? -1.738 17.752 -11.514 1.00 94.50 192 LYS A C 1
ATOM 1582 O O . LYS A 1 192 ? -1.188 17.969 -12.597 1.00 94.50 192 LYS A O 1
ATOM 1587 N N . ILE A 1 193 ? -1.592 18.572 -10.472 1.00 93.12 193 ILE A N 1
ATOM 1588 C CA . ILE A 1 193 ? -0.712 19.745 -10.500 1.00 93.12 193 ILE A CA 1
ATOM 1589 C C . ILE A 1 193 ? 0.751 19.313 -10.670 1.00 93.12 193 ILE A C 1
ATOM 1591 O O . ILE A 1 193 ? 1.474 19.931 -11.458 1.00 93.12 193 ILE A O 1
ATOM 1595 N N . GLU A 1 194 ? 1.196 18.264 -9.971 1.00 92.25 194 GLU A N 1
ATOM 1596 C CA . GLU A 1 194 ? 2.544 17.694 -10.121 1.00 92.25 194 GLU A CA 1
ATOM 1597 C C . GLU A 1 194 ? 2.786 17.167 -11.544 1.00 92.25 194 GLU A C 1
ATOM 1599 O O . GLU A 1 194 ? 3.785 17.533 -12.168 1.00 92.25 194 GLU A O 1
ATOM 1604 N N . PHE A 1 195 ? 1.826 16.423 -12.105 1.00 90.69 195 PHE A N 1
ATOM 1605 C CA . PHE A 1 195 ? 1.815 16.001 -13.511 1.00 90.69 195 PHE A CA 1
ATOM 1606 C C . PHE A 1 195 ? 2.042 17.183 -14.459 1.00 90.69 195 PHE A C 1
ATOM 1608 O O . PHE A 1 195 ? 2.948 17.162 -15.295 1.00 90.69 195 PHE A O 1
ATOM 1615 N N . GLY A 1 196 ? 1.249 18.247 -14.303 1.00 91.31 196 GLY A N 1
ATOM 1616 C CA . GLY A 1 196 ? 1.353 19.440 -15.139 1.00 91.31 196 GLY A CA 1
ATOM 1617 C C . GLY A 1 196 ? 2.704 20.147 -15.009 1.00 91.31 196 GLY A C 1
ATOM 1618 O O . GLY A 1 196 ? 3.234 20.641 -16.003 1.00 91.31 196 GLY A O 1
ATOM 1619 N N . LYS A 1 197 ? 3.288 20.190 -13.804 1.00 91.31 197 LYS A N 1
ATOM 1620 C CA . LYS A 1 197 ? 4.623 20.773 -13.580 1.00 91.31 197 LYS A CA 1
ATOM 1621 C C . LYS A 1 197 ? 5.698 20.003 -14.336 1.00 91.31 197 LYS A C 1
ATOM 1623 O O . LYS A 1 197 ? 6.486 20.625 -15.041 1.00 91.31 197 LYS A O 1
ATOM 1628 N N . ARG A 1 198 ? 5.692 18.676 -14.235 1.00 90.25 198 ARG A N 1
ATOM 1629 C CA . ARG A 1 198 ? 6.679 17.830 -14.904 1.00 90.25 198 ARG A CA 1
ATOM 1630 C C . ARG A 1 198 ? 6.593 17.921 -16.421 1.00 90.25 198 ARG A C 1
ATOM 1632 O O . ARG A 1 198 ? 7.605 18.093 -17.091 1.00 90.25 198 ARG A O 1
ATOM 1639 N N . VAL A 1 199 ? 5.375 17.872 -16.956 1.00 90.69 199 VAL A N 1
ATOM 1640 C CA . VAL A 1 199 ? 5.149 18.011 -18.396 1.00 90.69 199 VAL A CA 1
ATOM 1641 C C . VAL A 1 199 ? 5.689 19.345 -18.919 1.00 90.69 199 VAL A C 1
ATOM 1643 O O . VAL A 1 199 ? 6.253 19.380 -20.006 1.00 90.69 199 VAL A O 1
ATOM 1646 N N . ARG A 1 200 ? 5.555 20.438 -18.157 1.00 88.81 200 ARG A N 1
ATOM 1647 C CA . ARG A 1 200 ? 6.127 21.741 -18.536 1.00 88.81 200 ARG A CA 1
ATOM 1648 C C . ARG A 1 200 ? 7.656 21.748 -18.495 1.00 88.81 200 ARG A C 1
ATOM 1650 O O . ARG A 1 200 ? 8.262 22.246 -19.436 1.00 88.81 200 ARG A O 1
ATOM 1657 N N . GLN A 1 201 ? 8.254 21.165 -17.453 1.00 88.19 201 GLN A N 1
ATOM 1658 C CA . GLN A 1 201 ? 9.712 21.073 -17.303 1.00 88.19 201 GLN A CA 1
ATOM 1659 C C . GLN A 1 201 ? 10.369 20.320 -18.467 1.00 88.19 201 GLN A C 1
ATOM 1661 O O . GLN A 1 201 ? 11.367 20.782 -19.005 1.00 88.19 201 GLN A O 1
ATOM 1666 N N . GLU A 1 202 ? 9.795 19.192 -18.894 1.00 84.81 202 GLU A N 1
ATOM 1667 C CA . GLU A 1 202 ? 10.363 18.376 -19.978 1.00 84.81 202 GLU A CA 1
ATOM 1668 C C . GLU A 1 202 ? 10.187 19.003 -21.372 1.00 84.81 202 GLU A C 1
ATOM 1670 O O . GLU A 1 202 ? 11.002 18.762 -22.256 1.00 84.81 202 GLU A O 1
ATOM 1675 N N . VAL A 1 203 ? 9.155 19.829 -21.587 1.00 85.75 203 VAL A N 1
ATOM 1676 C CA . VAL A 1 203 ? 8.941 20.521 -22.877 1.00 85.75 203 VAL A CA 1
ATOM 1677 C C . VAL A 1 203 ? 9.887 21.720 -23.042 1.00 85.75 203 VAL A C 1
ATOM 1679 O O . VAL A 1 203 ? 9.911 22.335 -24.103 1.00 85.75 203 VAL A O 1
ATOM 1682 N N . GLY A 1 204 ? 10.687 22.056 -22.024 1.00 78.44 204 GLY A N 1
ATOM 1683 C CA . GLY A 1 204 ? 11.582 23.211 -22.089 1.00 78.44 204 GLY A CA 1
ATOM 1684 C C . GLY A 1 204 ? 10.819 24.525 -22.236 1.00 78.44 204 GLY A C 1
ATOM 1685 O O . GLY A 1 204 ? 11.376 25.508 -22.714 1.00 78.44 204 GLY A O 1
ATOM 1686 N N . VAL A 1 205 ? 9.540 24.548 -21.834 1.00 68.38 205 VAL A N 1
ATOM 1687 C CA . VAL A 1 205 ? 8.848 25.811 -21.592 1.00 68.38 205 VAL A CA 1
ATOM 1688 C C . VAL A 1 205 ? 9.489 26.359 -20.329 1.00 68.38 205 VAL A C 1
ATOM 1690 O O . VAL A 1 205 ? 9.067 26.022 -19.219 1.00 68.38 205 VAL A O 1
ATOM 1693 N N . GLU A 1 206 ? 10.560 27.135 -20.507 1.00 53.62 206 GLU A N 1
ATOM 1694 C CA . GLU A 1 206 ? 10.990 28.086 -19.496 1.00 53.62 206 GLU A CA 1
ATOM 1695 C C . GLU A 1 206 ? 9.732 28.843 -19.099 1.00 53.62 206 GLU A C 1
ATOM 1697 O O . GLU A 1 206 ? 9.061 29.479 -19.913 1.00 53.62 206 GLU A O 1
ATOM 1702 N N . LEU A 1 207 ? 9.322 28.635 -17.854 1.00 55.78 207 LEU A N 1
ATOM 1703 C CA . LEU A 1 207 ? 8.317 29.478 -17.258 1.00 55.78 207 LEU A CA 1
ATOM 1704 C C . LEU A 1 207 ? 8.966 30.856 -17.214 1.00 55.78 207 LEU A C 1
ATOM 1706 O O . LEU A 1 207 ? 9.751 31.116 -16.306 1.00 55.78 207 LEU A O 1
ATOM 1710 N N . ASP A 1 208 ? 8.633 31.717 -18.178 1.00 47.50 208 ASP A N 1
ATOM 1711 C CA . ASP A 1 208 ? 8.565 33.142 -17.890 1.00 47.50 208 ASP A CA 1
ATOM 1712 C C . ASP A 1 208 ? 7.814 33.236 -16.567 1.00 47.50 208 ASP A C 1
ATOM 1714 O O . ASP A 1 208 ? 6.698 32.720 -16.421 1.00 47.50 208 ASP A O 1
ATOM 1718 N N . ASP A 1 209 ? 8.535 33.734 -15.574 1.00 47.66 209 ASP A N 1
ATOM 1719 C CA . ASP A 1 209 ? 8.284 33.581 -14.155 1.00 47.66 209 ASP A CA 1
ATOM 1720 C C . ASP A 1 209 ? 7.016 34.353 -13.757 1.00 47.66 209 ASP A C 1
ATOM 1722 O O . ASP A 1 209 ? 7.048 35.410 -13.143 1.00 47.66 209 ASP A O 1
ATOM 1726 N N . ILE A 1 210 ? 5.852 33.824 -14.138 1.00 51.97 210 ILE A N 1
ATOM 1727 C CA . ILE A 1 210 ? 4.543 34.155 -13.570 1.00 51.97 210 ILE A CA 1
ATOM 1728 C C . ILE A 1 210 ? 4.227 33.100 -12.496 1.00 51.97 210 ILE A C 1
ATOM 1730 O O . ILE A 1 210 ? 3.087 32.686 -12.268 1.00 51.97 210 ILE A O 1
ATOM 1734 N N . GLY A 1 211 ? 5.266 32.607 -11.818 1.00 50.16 211 GLY A N 1
ATOM 1735 C CA . GLY A 1 211 ? 5.100 32.152 -10.455 1.00 50.16 211 GLY A CA 1
ATOM 1736 C C . GLY A 1 211 ? 4.793 33.378 -9.591 1.00 50.16 211 GLY A C 1
ATOM 1737 O O . GLY A 1 211 ? 5.391 34.430 -9.803 1.00 50.16 211 GLY A O 1
ATOM 1738 N N . PRO A 1 212 ? 3.889 33.299 -8.595 1.00 49.47 212 PRO A N 1
ATOM 1739 C CA . PRO A 1 212 ? 3.971 34.258 -7.498 1.00 49.47 212 PRO A CA 1
ATOM 1740 C C . PRO A 1 212 ? 5.426 34.231 -7.024 1.00 49.47 212 PRO A C 1
ATOM 1742 O O . PRO A 1 212 ? 5.954 33.130 -6.825 1.00 49.47 212 PRO A O 1
ATOM 1745 N N . SER A 1 213 ? 6.061 35.405 -6.944 1.00 52.78 213 SER A N 1
ATOM 1746 C CA . SER A 1 213 ? 7.474 35.557 -6.583 1.00 52.78 213 SER A CA 1
ATOM 1747 C C . SER A 1 213 ? 7.838 34.632 -5.419 1.00 52.78 213 SER A C 1
ATOM 1749 O O . SER A 1 213 ? 6.974 34.290 -4.609 1.00 52.78 213 SER A O 1
ATOM 1751 N N . GLN A 1 214 ? 9.098 34.205 -5.297 1.00 54.59 214 GLN A N 1
ATOM 1752 C CA . GLN A 1 214 ? 9.543 33.415 -4.135 1.00 54.59 214 GLN A CA 1
ATOM 1753 C C . GLN A 1 214 ? 9.020 33.987 -2.800 1.00 54.59 214 GLN A C 1
ATOM 1755 O O . GLN A 1 214 ? 8.565 33.216 -1.956 1.00 54.59 214 GLN A O 1
ATOM 1760 N N . ALA A 1 215 ? 8.911 35.317 -2.696 1.00 55.50 215 ALA A N 1
ATOM 1761 C CA . ALA A 1 215 ? 8.263 36.006 -1.582 1.00 55.50 215 ALA A CA 1
ATOM 1762 C C . ALA A 1 215 ? 6.798 35.572 -1.342 1.00 55.50 215 ALA A C 1
ATOM 1764 O O . ALA A 1 215 ? 6.419 35.291 -0.214 1.00 55.50 215 ALA A O 1
ATOM 1765 N N . GLY A 1 216 ? 5.976 35.410 -2.382 1.00 61.59 216 GLY A N 1
ATOM 1766 C CA . GLY A 1 216 ? 4.594 34.930 -2.267 1.00 61.59 216 GLY A CA 1
ATOM 1767 C C . GLY A 1 216 ? 4.447 33.430 -1.961 1.00 61.59 216 GLY A C 1
ATOM 1768 O O . GLY A 1 216 ? 3.360 32.995 -1.566 1.00 61.59 216 GLY A O 1
ATOM 1769 N N . ARG A 1 217 ? 5.496 32.613 -2.145 1.00 60.88 217 ARG A N 1
ATOM 1770 C CA . ARG A 1 217 ? 5.521 31.216 -1.659 1.00 60.88 217 ARG A CA 1
ATOM 1771 C C . ARG A 1 217 ? 5.940 31.140 -0.197 1.00 60.88 217 ARG A C 1
ATOM 1773 O O . ARG A 1 217 ? 5.313 30.386 0.543 1.00 60.88 217 ARG A O 1
ATOM 1780 N N . GLU A 1 218 ? 6.932 31.924 0.207 1.00 70.56 218 GLU A N 1
ATOM 1781 C CA . GLU A 1 218 ? 7.337 32.054 1.610 1.00 70.56 218 GLU A CA 1
ATOM 1782 C C . GLU A 1 218 ? 6.205 32.639 2.455 1.00 70.56 218 GLU A C 1
ATOM 1784 O O . GLU A 1 218 ? 5.870 32.080 3.493 1.00 70.56 218 GLU A O 1
ATOM 1789 N N . GLU A 1 219 ? 5.507 33.662 1.958 1.00 75.25 219 GLU A N 1
ATOM 1790 C CA . GLU A 1 219 ? 4.373 34.277 2.651 1.00 75.25 219 GLU A CA 1
ATOM 1791 C C . GLU A 1 219 ? 3.196 33.301 2.821 1.00 75.25 219 GLU A C 1
ATOM 1793 O O . GLU A 1 219 ? 2.593 33.220 3.890 1.00 75.25 219 GLU A O 1
ATOM 1798 N N . ARG A 1 220 ? 2.890 32.481 1.804 1.00 74.06 220 ARG A N 1
ATOM 1799 C CA . ARG A 1 220 ? 1.861 31.429 1.930 1.00 74.06 220 ARG A CA 1
ATOM 1800 C C . ARG A 1 220 ? 2.294 30.287 2.844 1.00 74.06 220 ARG A C 1
ATOM 1802 O O . ARG A 1 220 ? 1.436 29.701 3.500 1.00 74.06 220 ARG A O 1
ATOM 1809 N N . GLY A 1 221 ? 3.582 29.949 2.860 1.00 77.19 221 GLY A N 1
ATOM 1810 C CA . GLY A 1 221 ? 4.152 28.971 3.786 1.00 77.19 221 GLY A CA 1
ATOM 1811 C C . GLY A 1 221 ? 4.026 29.449 5.229 1.00 77.19 221 GLY A C 1
ATOM 1812 O O . GLY A 1 221 ? 3.398 28.770 6.036 1.00 77.19 221 GLY A O 1
ATOM 1813 N N . ALA A 1 222 ? 4.501 30.664 5.504 1.00 79.44 222 ALA A N 1
ATOM 1814 C CA . ALA A 1 222 ? 4.422 31.310 6.809 1.00 79.44 222 ALA A CA 1
ATOM 1815 C C . ALA A 1 222 ? 2.972 31.473 7.284 1.00 79.44 222 ALA A C 1
ATOM 1817 O O . ALA A 1 222 ? 2.671 31.216 8.445 1.00 79.44 222 ALA A O 1
ATOM 1818 N N . ARG A 1 223 ? 2.043 31.824 6.386 1.00 85.88 223 ARG A N 1
ATOM 1819 C CA . ARG A 1 223 ? 0.620 31.946 6.728 1.00 85.88 223 ARG A CA 1
ATOM 1820 C C . ARG A 1 223 ? -0.011 30.603 7.099 1.00 85.88 223 ARG A C 1
ATOM 1822 O O . ARG A 1 223 ? -0.754 30.536 8.070 1.00 85.88 223 ARG A O 1
ATOM 1829 N N . ARG A 1 224 ? 0.316 29.524 6.379 1.00 82.62 224 ARG A N 1
ATOM 1830 C CA . ARG A 1 224 ? -0.144 28.164 6.721 1.00 82.62 224 ARG A CA 1
ATOM 1831 C C . ARG A 1 224 ? 0.454 27.668 8.032 1.00 82.62 224 ARG A C 1
ATOM 1833 O O . ARG A 1 224 ? -0.233 26.997 8.794 1.00 82.62 224 ARG A O 1
ATOM 1840 N N . GLU A 1 225 ? 1.716 27.990 8.290 1.00 85.94 225 GLU A N 1
ATOM 1841 C CA . GLU A 1 225 ? 2.387 27.658 9.546 1.00 85.94 225 GLU A CA 1
ATOM 1842 C C . GLU A 1 225 ? 1.764 28.418 10.724 1.00 85.94 225 GLU A C 1
ATOM 1844 O O . GLU A 1 225 ? 1.437 27.807 11.738 1.00 85.94 225 GLU A O 1
ATOM 1849 N N . GLN A 1 226 ? 1.480 29.713 10.563 1.00 89.50 226 GLN A N 1
ATOM 1850 C CA . GLN A 1 226 ? 0.752 30.508 11.556 1.00 89.50 226 GLN A CA 1
ATOM 1851 C C . GLN A 1 226 ? -0.664 29.978 11.801 1.00 89.50 226 GLN A C 1
ATOM 1853 O O . GLN A 1 226 ? -1.062 29.835 12.954 1.00 89.50 226 GLN A O 1
ATOM 1858 N N . GLU A 1 227 ? -1.407 29.625 10.749 1.00 91.75 227 GLU A N 1
ATOM 1859 C CA . GLU A 1 227 ? -2.739 29.020 10.876 1.00 91.75 227 GLU A CA 1
ATOM 1860 C C . GLU A 1 227 ? -2.683 27.665 11.604 1.00 91.75 227 GLU A C 1
ATOM 1862 O O . GLU A 1 227 ? -3.549 27.371 12.431 1.00 91.75 227 GLU A O 1
ATOM 1867 N N . ALA A 1 228 ? -1.655 26.849 11.348 1.00 87.69 228 ALA A N 1
ATOM 1868 C CA . ALA A 1 228 ? -1.451 25.579 12.042 1.00 87.69 228 ALA A CA 1
ATOM 1869 C C . ALA A 1 228 ? -1.108 25.780 13.527 1.00 87.69 228 ALA A C 1
ATOM 1871 O O . ALA A 1 228 ? -1.684 25.104 14.382 1.00 87.69 228 ALA A O 1
ATOM 1872 N N . ILE A 1 229 ? -0.227 26.734 13.842 1.00 90.12 229 ILE A N 1
ATOM 1873 C CA . ILE A 1 229 ? 0.128 27.099 15.221 1.00 90.12 229 ILE A CA 1
A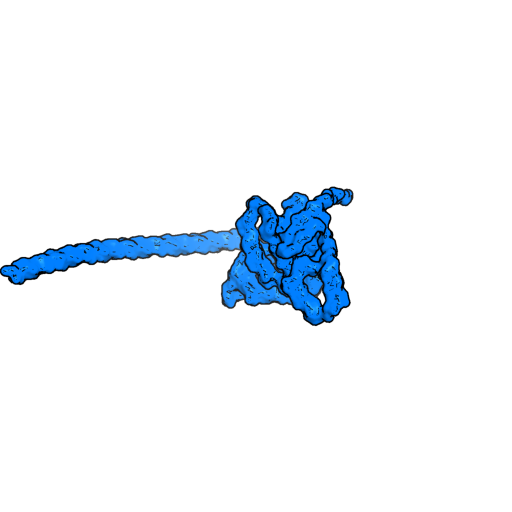TOM 1874 C C . ILE A 1 229 ? -1.100 27.633 15.964 1.00 90.12 229 ILE A C 1
ATOM 1876 O O . ILE A 1 229 ? -1.371 27.216 17.089 1.00 90.12 229 ILE A O 1
ATOM 1880 N N . GLU A 1 230 ? -1.886 28.513 15.343 1.00 95.75 230 GLU A N 1
ATOM 1881 C CA . GLU A 1 230 ? -3.093 29.062 15.961 1.00 95.75 230 GLU A CA 1
ATOM 1882 C C . GLU A 1 230 ? -4.155 27.980 16.190 1.00 95.75 230 GLU A C 1
ATOM 1884 O O . GLU A 1 230 ? -4.812 27.963 17.234 1.00 95.75 230 GLU A O 1
ATOM 1889 N N . LYS A 1 231 ? -4.301 27.035 15.255 1.00 93.62 231 LYS A N 1
ATOM 1890 C CA . LYS A 1 231 ? -5.201 25.892 15.426 1.00 93.62 231 LYS A CA 1
ATOM 1891 C C . LYS A 1 231 ? -4.778 25.010 16.604 1.00 93.62 231 LYS A C 1
ATOM 1893 O O . LYS A 1 231 ? -5.631 24.686 17.427 1.00 93.62 231 LYS A O 1
ATOM 1898 N N . LEU A 1 232 ? -3.489 24.678 16.716 1.00 89.81 232 LEU A N 1
ATOM 1899 C CA . LEU A 1 232 ? -2.953 23.915 17.849 1.00 89.81 232 LEU A CA 1
ATOM 1900 C C . LEU A 1 232 ? -3.179 24.645 19.176 1.00 89.81 232 LEU A C 1
ATOM 1902 O O . LEU A 1 232 ? -3.639 24.033 20.135 1.00 89.81 232 LEU A O 1
ATOM 1906 N N . ARG A 1 233 ? -2.957 25.965 19.212 1.00 94.50 233 ARG A N 1
ATOM 1907 C CA . ARG A 1 233 ? -3.202 26.778 20.410 1.00 94.50 233 ARG A CA 1
ATOM 1908 C C . ARG A 1 233 ? -4.669 26.738 20.844 1.00 94.50 233 ARG A C 1
ATOM 1910 O O . ARG A 1 233 ? -4.959 26.581 22.023 1.00 94.50 233 ARG A O 1
ATOM 1917 N N . ARG A 1 234 ? -5.607 26.833 19.895 1.00 94.62 234 ARG A N 1
ATOM 1918 C CA . ARG A 1 234 ? -7.052 26.732 20.179 1.00 94.62 234 ARG A CA 1
ATOM 1919 C C . ARG A 1 234 ? -7.458 25.342 20.666 1.00 94.62 234 ARG A C 1
ATOM 1921 O O . ARG A 1 234 ? -8.381 25.229 21.469 1.00 94.62 234 ARG A O 1
ATOM 1928 N N . GLU A 1 235 ? -6.826 24.285 20.163 1.00 92.31 235 GLU A N 1
ATOM 1929 C CA . GLU A 1 235 ? -7.062 22.917 20.638 1.00 92.31 235 GLU A CA 1
ATOM 1930 C C . GLU A 1 235 ? -6.520 22.717 22.061 1.00 92.31 235 GLU A C 1
ATOM 1932 O O . GLU A 1 235 ? -7.211 22.127 22.891 1.00 92.31 235 GLU A O 1
ATOM 1937 N N . GLU A 1 236 ? -5.350 23.277 22.376 1.00 92.81 236 GLU A N 1
ATOM 1938 C CA . GLU A 1 236 ? -4.773 23.256 23.723 1.00 92.81 236 GLU A CA 1
ATOM 1939 C C . GLU A 1 236 ? -5.634 24.035 24.732 1.00 92.81 236 GLU A C 1
ATOM 1941 O O . GLU A 1 236 ? -5.981 23.490 25.779 1.00 92.81 236 GLU A O 1
ATOM 1946 N N . GLU A 1 237 ? -6.089 25.244 24.382 1.00 95.25 237 GLU A N 1
ATOM 1947 C CA . GLU A 1 237 ? -7.012 26.045 25.205 1.00 95.25 237 GLU A CA 1
ATOM 1948 C C . GLU A 1 237 ? -8.335 25.297 25.480 1.00 95.25 237 GLU A C 1
ATOM 1950 O O . GLU A 1 237 ? -8.866 25.335 26.593 1.00 95.25 237 GLU A O 1
ATOM 1955 N N . ARG A 1 238 ? -8.876 24.570 24.488 1.00 94.19 238 ARG A N 1
ATOM 1956 C CA . ARG A 1 238 ? -10.073 23.728 24.682 1.00 94.19 238 ARG A CA 1
ATOM 1957 C C . ARG A 1 238 ? -9.801 22.556 25.618 1.00 94.19 238 ARG A C 1
ATOM 1959 O O . ARG A 1 238 ? -10.605 22.309 26.513 1.00 94.19 238 ARG A O 1
ATOM 1966 N N . ALA A 1 239 ? -8.682 21.859 25.434 1.00 90.75 239 ALA A N 1
ATOM 1967 C CA . ALA A 1 239 ? -8.306 20.730 26.279 1.00 90.75 239 ALA A CA 1
ATOM 1968 C C . ALA A 1 239 ? -8.040 21.160 27.732 1.00 90.75 239 ALA A C 1
ATOM 1970 O O . ALA A 1 239 ? -8.368 20.427 28.666 1.00 90.75 239 ALA A O 1
ATOM 1971 N N . GLU A 1 240 ? -7.470 22.347 27.947 1.00 94.25 240 GLU A N 1
ATOM 1972 C CA . GLU A 1 240 ? -7.278 22.914 29.283 1.00 94.25 240 GLU A CA 1
ATOM 1973 C C . GLU A 1 240 ? -8.615 23.265 29.945 1.00 94.25 240 GLU A C 1
ATOM 1975 O O . GLU A 1 240 ? -8.839 22.903 31.103 1.00 94.25 240 GLU A O 1
ATOM 1980 N N . LYS A 1 241 ? -9.540 23.878 29.197 1.00 93.81 241 LYS A N 1
ATOM 1981 C CA . LYS A 1 241 ? -10.892 24.160 29.691 1.00 93.81 241 LYS A CA 1
ATOM 1982 C C . LYS A 1 241 ? -11.632 22.882 30.097 1.00 93.81 241 LYS A C 1
ATOM 1984 O O . LYS A 1 241 ? -12.179 22.822 31.192 1.00 93.81 241 LYS A O 1
ATOM 1989 N N . GLU A 1 242 ? -11.574 21.829 29.282 1.00 92.50 242 GLU A N 1
ATOM 1990 C CA . GLU A 1 242 ? -12.169 20.529 29.628 1.00 92.50 242 GLU A CA 1
ATOM 1991 C C . GLU A 1 242 ? -11.547 19.908 30.891 1.00 92.50 242 GLU A C 1
ATOM 1993 O O . GLU A 1 242 ? -12.239 19.256 31.676 1.00 92.50 242 GLU A O 1
ATOM 1998 N N . ARG A 1 243 ? -10.242 20.111 31.126 1.00 90.81 243 ARG A N 1
ATOM 1999 C CA . ARG A 1 243 ? -9.576 19.657 32.359 1.00 90.81 243 ARG A CA 1
ATOM 2000 C C . ARG A 1 243 ? -10.046 20.429 33.591 1.00 90.81 243 ARG A C 1
ATOM 2002 O O . ARG A 1 243 ? -10.189 19.811 34.645 1.00 90.81 243 ARG A O 1
ATOM 2009 N N . LEU A 1 244 ? -10.263 21.737 33.466 1.00 90.69 244 LEU A N 1
ATOM 2010 C CA . LEU A 1 244 ? -10.816 22.583 34.528 1.00 90.69 244 LEU A CA 1
ATOM 2011 C C . LEU A 1 244 ? -12.249 22.165 34.867 1.00 90.69 244 LEU A C 1
ATOM 2013 O O . LEU A 1 244 ? -12.510 21.816 36.016 1.00 90.69 244 LEU A O 1
ATOM 2017 N N . ASP A 1 245 ? -13.118 22.054 33.860 1.00 91.38 245 ASP A N 1
ATOM 2018 C CA . ASP A 1 245 ? -14.517 21.645 34.041 1.00 91.38 245 ASP A CA 1
ATOM 2019 C C . ASP A 1 245 ? -14.618 20.258 34.712 1.00 91.38 245 ASP A C 1
ATOM 2021 O O . ASP A 1 245 ? -15.459 20.017 35.581 1.00 91.38 245 ASP A O 1
ATOM 2025 N N . LYS A 1 246 ? -13.715 19.329 34.365 1.00 90.00 246 LYS A N 1
ATOM 2026 C CA . LYS A 1 246 ? -13.653 18.003 34.998 1.00 90.00 246 LYS A CA 1
ATOM 2027 C C . LYS A 1 246 ? -13.209 18.059 36.463 1.00 90.00 246 LYS A C 1
ATOM 2029 O O . LYS A 1 246 ? -13.692 17.273 37.274 1.00 90.00 246 LYS A O 1
ATOM 2034 N N . LYS A 1 247 ? -12.289 18.962 36.807 1.00 91.25 247 LYS A N 1
ATOM 2035 C CA . LYS A 1 247 ? -11.797 19.135 38.180 1.00 91.25 247 LYS A CA 1
ATOM 2036 C C . LYS A 1 247 ? -12.876 19.720 39.093 1.00 91.25 247 LYS A C 1
ATOM 2038 O O . LYS A 1 247 ? -12.981 19.299 40.248 1.00 91.25 247 LYS A O 1
ATOM 2043 N N . ASP A 1 248 ? -13.680 20.639 38.571 1.00 91.81 248 ASP A N 1
ATOM 2044 C CA . ASP A 1 248 ? -14.826 21.198 39.289 1.00 91.81 248 ASP A CA 1
ATOM 2045 C C . ASP A 1 248 ? -15.870 20.102 39.543 1.00 91.81 248 ASP A C 1
ATOM 2047 O O . ASP A 1 248 ? -16.266 19.878 40.686 1.00 91.81 248 ASP A O 1
ATOM 2051 N N . LEU A 1 249 ? -16.181 19.290 38.524 1.00 92.81 249 LEU A N 1
ATOM 2052 C CA . LEU A 1 249 ? -17.082 18.142 38.672 1.00 92.81 249 LEU A CA 1
ATOM 2053 C C . LEU A 1 249 ? -16.584 17.116 39.709 1.00 92.81 249 LEU A C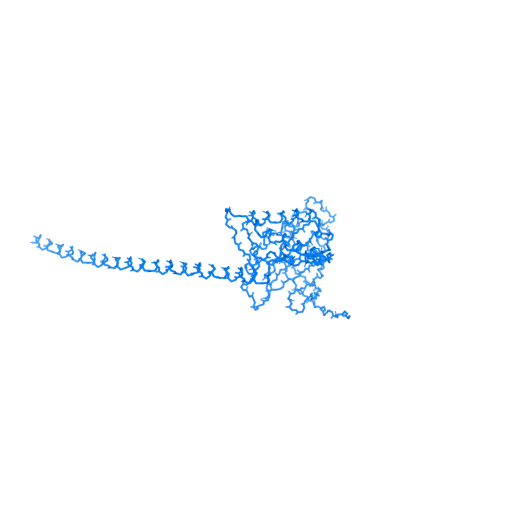 1
ATOM 2055 O O . LEU A 1 249 ? -17.367 16.610 40.515 1.00 92.81 249 LEU A O 1
ATOM 2059 N N . ASP A 1 250 ? -15.286 16.798 39.715 1.00 92.00 250 ASP A N 1
ATOM 2060 C CA . ASP A 1 250 ? -14.697 15.888 40.707 1.00 92.00 250 ASP A CA 1
ATOM 2061 C C . ASP A 1 250 ? -14.782 16.465 42.135 1.00 92.00 250 ASP A C 1
ATOM 2063 O O . ASP A 1 250 ? -14.957 15.712 43.101 1.00 92.00 250 ASP A O 1
ATOM 2067 N N . THR A 1 251 ? -14.701 17.791 42.274 1.00 95.00 251 THR A N 1
ATOM 2068 C CA . THR A 1 251 ? -14.848 18.493 43.556 1.00 95.00 251 THR A CA 1
ATOM 2069 C C . THR A 1 251 ? -16.286 18.389 44.072 1.00 95.00 251 THR A C 1
ATOM 2071 O O . THR A 1 251 ? -16.487 17.948 45.208 1.00 95.00 251 THR A O 1
ATOM 2074 N N . ASP A 1 252 ? -17.278 18.647 43.217 1.00 93.81 252 ASP A N 1
ATOM 2075 C CA . ASP A 1 252 ? -18.705 18.513 43.548 1.00 93.81 252 ASP A CA 1
ATOM 2076 C C . ASP A 1 252 ? -19.070 17.069 43.935 1.00 93.81 252 ASP A C 1
ATOM 2078 O O . ASP A 1 252 ? -19.786 16.812 44.910 1.00 93.81 252 ASP A O 1
ATOM 2082 N N . ILE A 1 253 ? -18.528 16.080 43.211 1.00 93.69 253 ILE A N 1
ATOM 2083 C CA . ILE A 1 253 ? -18.717 14.656 43.528 1.00 93.69 253 ILE A CA 1
ATOM 2084 C C . ILE A 1 253 ? -18.150 14.321 44.913 1.00 93.69 253 ILE A C 1
ATOM 2086 O O . ILE A 1 253 ? -18.744 13.528 45.656 1.00 93.69 253 ILE A O 1
ATOM 2090 N N . MET A 1 254 ? -16.996 14.882 45.273 1.00 94.06 254 MET A N 1
ATOM 2091 C CA . MET A 1 254 ? -16.379 14.669 46.583 1.00 94.06 254 MET A CA 1
ATOM 2092 C C . MET A 1 254 ? -17.195 15.302 47.716 1.00 94.06 254 MET A C 1
ATOM 2094 O O . MET A 1 254 ? -17.325 14.685 48.780 1.00 94.06 254 MET A O 1
ATOM 2098 N N . GLU A 1 255 ? -17.786 16.474 47.489 1.00 96.50 255 GLU A N 1
ATOM 2099 C CA . GLU A 1 255 ? -18.669 17.142 48.448 1.00 96.50 255 GLU A CA 1
ATOM 2100 C C . GLU A 1 255 ? -19.972 16.359 48.664 1.00 96.50 255 GLU A C 1
ATOM 2102 O O . GLU A 1 255 ? -20.275 15.979 49.799 1.00 96.50 255 GLU A O 1
ATOM 2107 N N . MET A 1 256 ? -20.656 15.949 47.589 1.00 95.62 256 MET A N 1
ATOM 2108 C CA . MET A 1 256 ? -21.848 15.091 47.683 1.00 95.62 256 MET A CA 1
ATOM 2109 C C . MET A 1 256 ? -21.569 13.778 48.428 1.00 95.62 256 MET A C 1
ATOM 2111 O O . MET A 1 256 ? -22.374 13.320 49.243 1.00 95.62 256 MET A O 1
ATOM 2115 N N . LYS A 1 257 ? -20.409 13.147 48.194 1.00 95.56 257 LYS A N 1
ATOM 2116 C CA . LYS A 1 257 ? -20.015 11.931 48.927 1.00 95.56 257 LYS A CA 1
ATOM 2117 C C . LYS A 1 257 ? -19.834 12.189 50.424 1.00 95.56 257 LYS A C 1
ATOM 2119 O O . LYS A 1 257 ? -20.154 11.304 51.225 1.00 95.56 257 LYS A O 1
ATOM 2124 N N . ARG A 1 258 ? -19.328 13.365 50.812 1.00 96.81 258 ARG A N 1
ATOM 2125 C CA . ARG A 1 258 ? -19.187 13.768 52.219 1.00 96.81 258 ARG A CA 1
ATOM 2126 C C . ARG A 1 258 ? -20.561 13.956 52.866 1.00 96.81 258 ARG A C 1
ATOM 2128 O O . ARG A 1 258 ? -20.786 13.357 53.918 1.00 96.81 258 ARG A O 1
ATOM 2135 N N . GLU A 1 259 ? -21.486 14.654 52.211 1.00 96.94 259 GLU A N 1
ATOM 2136 C CA . GLU A 1 259 ? -22.860 14.833 52.707 1.00 96.94 259 GLU A CA 1
ATOM 2137 C C . GLU A 1 259 ? -23.607 13.503 52.863 1.00 96.94 259 GLU A C 1
ATOM 2139 O O . GLU A 1 259 ? -24.240 13.244 53.887 1.00 96.94 259 GLU A O 1
ATOM 2144 N N . ILE A 1 260 ? -23.505 12.607 51.873 1.00 96.69 260 ILE A N 1
ATOM 2145 C CA . ILE A 1 260 ? -24.120 11.272 51.947 1.00 96.69 260 ILE A CA 1
ATOM 2146 C C . ILE A 1 260 ? -23.561 10.488 53.139 1.00 96.69 260 ILE A C 1
ATOM 2148 O O . ILE A 1 260 ? -24.300 9.772 53.818 1.00 96.69 260 ILE A O 1
ATOM 2152 N N . LYS A 1 261 ? -22.254 10.596 53.405 1.00 97.44 261 LYS A N 1
ATOM 2153 C CA . LYS A 1 261 ? -21.613 9.933 54.548 1.00 97.44 261 LYS A CA 1
ATOM 2154 C C . LYS A 1 261 ? -22.098 10.504 55.882 1.00 97.44 261 LYS A C 1
ATOM 2156 O O . LYS A 1 261 ? -22.238 9.743 56.836 1.00 97.44 261 LYS A O 1
ATOM 2161 N N . GLU A 1 262 ? -22.343 11.806 55.959 1.00 97.69 262 GLU A N 1
ATOM 2162 C CA . GLU A 1 262 ? -22.907 12.471 57.136 1.00 97.69 262 GLU A CA 1
ATOM 2163 C C . GLU A 1 262 ? -24.350 12.036 57.391 1.00 97.69 262 GLU A C 1
ATOM 2165 O O . GLU A 1 262 ? -24.604 11.409 58.414 1.00 97.69 262 GLU A O 1
ATOM 2170 N N . LYS A 1 263 ? -25.236 12.152 56.394 1.00 97.44 263 LYS A N 1
ATOM 2171 C CA . LYS A 1 263 ? -26.633 11.693 56.500 1.00 97.44 263 LYS A CA 1
ATOM 2172 C C . LYS A 1 263 ? -26.750 10.213 56.872 1.00 97.44 263 LYS A C 1
ATOM 2174 O O . LYS A 1 263 ? -27.653 9.814 57.603 1.00 97.44 263 LYS A O 1
ATOM 2179 N N . LYS A 1 264 ? -25.833 9.362 56.391 1.00 97.31 264 LYS A N 1
ATOM 2180 C CA . LYS A 1 264 ? -25.780 7.945 56.792 1.00 97.31 264 LYS A CA 1
ATOM 2181 C C . LYS A 1 264 ? -25.461 7.761 58.278 1.00 97.31 264 LYS A C 1
ATOM 2183 O O . LYS A 1 264 ? -25.984 6.815 58.862 1.00 97.31 264 LYS A O 1
ATOM 2188 N N . ARG A 1 265 ? -24.617 8.611 58.874 1.00 97.31 265 ARG A N 1
ATOM 2189 C CA . ARG A 1 265 ? -24.323 8.573 60.317 1.00 97.31 265 ARG A CA 1
ATOM 2190 C C . ARG A 1 265 ? -25.556 8.973 61.124 1.00 97.31 265 ARG A C 1
ATOM 2192 O O . ARG A 1 265 ? -25.947 8.206 61.997 1.00 97.31 265 ARG A O 1
ATOM 2199 N N . ASP A 1 266 ? -26.230 10.050 60.731 1.00 97.38 266 ASP A N 1
ATOM 2200 C CA . ASP A 1 266 ? -27.446 10.527 61.405 1.00 97.38 266 ASP A CA 1
ATOM 2201 C C . ASP A 1 266 ? -28.564 9.475 61.377 1.00 97.38 266 ASP A C 1
ATOM 2203 O O . ASP A 1 266 ? -29.216 9.206 62.383 1.00 97.38 266 ASP A O 1
ATOM 2207 N N . ILE A 1 267 ? -28.757 8.798 60.236 1.00 97.75 267 ILE A N 1
ATOM 2208 C CA . ILE A 1 267 ? -29.737 7.707 60.112 1.00 97.75 267 ILE A CA 1
ATOM 2209 C C . ILE A 1 267 ? -29.413 6.549 61.066 1.00 97.75 267 ILE A C 1
ATOM 2211 O O . ILE A 1 267 ? -30.327 5.939 61.623 1.00 97.75 267 ILE A O 1
ATOM 2215 N N . VAL A 1 268 ? -28.135 6.201 61.235 1.00 97.81 268 VAL A N 1
ATOM 2216 C CA . VAL A 1 268 ? -27.720 5.131 62.157 1.00 97.81 268 VAL A CA 1
ATOM 2217 C C . VAL A 1 268 ? -27.985 5.534 63.607 1.00 97.81 268 VAL A C 1
ATOM 2219 O O . VAL A 1 268 ? -28.497 4.717 64.372 1.00 97.81 268 VAL A O 1
ATOM 2222 N N . GLU A 1 269 ? -27.703 6.784 63.968 1.00 97.44 269 GLU A N 1
ATOM 2223 C CA . GLU A 1 269 ? -27.969 7.318 65.304 1.00 97.44 269 GLU A CA 1
ATOM 2224 C C . GLU A 1 269 ? -29.472 7.354 65.617 1.00 97.44 269 GLU A C 1
ATOM 2226 O O . GLU A 1 269 ? -29.904 6.834 66.646 1.00 97.44 269 GLU A O 1
ATOM 2231 N N . LEU A 1 270 ? -30.297 7.842 64.685 1.00 97.56 270 LEU A N 1
ATOM 2232 C CA . LEU A 1 270 ? -31.757 7.824 64.814 1.00 97.56 270 LEU A CA 1
ATOM 2233 C C . LEU A 1 270 ? -32.301 6.399 64.974 1.00 97.56 270 LEU A C 1
ATOM 2235 O O . LEU A 1 270 ? -33.164 6.156 65.818 1.00 97.56 270 LEU A O 1
ATOM 2239 N N . LYS A 1 271 ? -31.776 5.430 64.212 1.00 97.00 271 LYS A N 1
ATOM 2240 C CA . LYS A 1 271 ? -32.147 4.013 64.368 1.00 97.00 271 LYS A CA 1
ATOM 2241 C C . LYS A 1 271 ? -31.801 3.472 65.755 1.00 97.00 271 LYS A C 1
ATOM 2243 O O . LYS A 1 271 ? -32.561 2.664 66.284 1.00 97.00 271 LYS A O 1
ATOM 2248 N N . HIS A 1 272 ? -30.681 3.898 66.340 1.00 96.56 272 HIS A N 1
ATOM 2249 C CA . HIS A 1 272 ? -30.312 3.517 67.702 1.00 96.56 272 HIS A CA 1
ATOM 2250 C C . HIS A 1 272 ? -31.295 4.092 68.729 1.00 96.56 272 HIS A C 1
ATOM 2252 O O . HIS A 1 272 ? -31.821 3.344 69.548 1.00 96.56 272 HIS A O 1
ATOM 2258 N N . GLN A 1 273 ? -31.619 5.385 68.626 1.00 96.06 273 GLN A N 1
ATOM 2259 C CA . GLN A 1 273 ? -32.568 6.054 69.524 1.00 96.06 273 GLN A CA 1
ATOM 2260 C C . GLN A 1 273 ? -33.976 5.442 69.461 1.00 96.06 273 GLN A C 1
ATOM 2262 O O . GLN A 1 273 ? -34.625 5.275 70.491 1.00 96.06 273 GLN A O 1
ATOM 2267 N N . VAL A 1 274 ? -34.462 5.085 68.265 1.00 96.94 274 VAL A N 1
ATOM 2268 C CA . VAL A 1 274 ? -35.757 4.397 68.107 1.00 96.94 274 VAL A CA 1
ATOM 2269 C C . VAL A 1 274 ? -35.733 3.039 68.806 1.00 96.94 274 VAL A C 1
ATOM 2271 O O . VAL A 1 274 ? -36.637 2.735 69.578 1.00 96.94 274 VAL A O 1
ATOM 2274 N N . LYS A 1 275 ? -34.663 2.260 68.615 1.00 96.62 275 LYS A N 1
ATOM 2275 C CA . LYS A 1 275 ? -34.502 0.942 69.243 1.00 96.62 275 LYS A CA 1
ATOM 2276 C C . LYS A 1 275 ? -34.415 1.009 70.773 1.00 96.62 275 LYS A C 1
ATOM 2278 O O . LYS A 1 275 ? -34.802 0.056 71.441 1.00 96.62 275 LYS A O 1
ATOM 2283 N N . GLU A 1 276 ? -33.884 2.094 71.333 1.00 95.94 276 GLU A N 1
ATOM 2284 C CA . GLU A 1 276 ? -33.880 2.321 72.784 1.00 95.94 276 GLU A CA 1
ATOM 2285 C C . GLU A 1 276 ? -35.264 2.680 73.325 1.00 95.94 276 GLU A C 1
ATOM 2287 O O . GLU A 1 276 ? -35.604 2.232 74.411 1.00 95.94 276 GLU A O 1
ATOM 2292 N N . LYS A 1 277 ? -36.076 3.430 72.570 1.00 95.25 277 LYS A N 1
ATOM 2293 C CA . LYS A 1 277 ? -37.454 3.774 72.964 1.00 95.25 277 LYS A CA 1
ATOM 2294 C C . LYS A 1 277 ? -38.437 2.604 72.883 1.00 95.25 277 LYS A C 1
ATOM 2296 O O . LYS A 1 277 ? -39.498 2.672 73.491 1.00 95.25 277 LYS A O 1
ATOM 2301 N N . GLU A 1 278 ? -38.119 1.571 72.107 1.00 93.31 278 GLU A N 1
ATOM 2302 C CA . GLU A 1 278 ? -38.925 0.346 71.997 1.00 93.31 278 GLU A CA 1
ATOM 2303 C C . GLU A 1 278 ? -38.670 -0.664 73.134 1.00 93.31 278 GLU A C 1
ATOM 2305 O O . GLU A 1 278 ? -39.374 -1.672 73.210 1.00 93.31 278 GLU A O 1
ATOM 2310 N N . LYS A 1 279 ? -37.674 -0.423 73.997 1.00 84.19 279 LYS A N 1
ATOM 2311 C CA . LYS A 1 279 ? -37.378 -1.241 75.184 1.00 84.19 279 LYS A CA 1
ATOM 2312 C C . LYS A 1 279 ? -38.027 -0.668 76.436 1.00 84.19 279 LYS A C 1
ATOM 2314 O O . LYS A 1 279 ? -38.434 -1.500 77.275 1.00 84.19 279 LYS A O 1
#

InterPro domains:
  IPR011009 Protein kinase-like domain superfamily [SSF56112] (109-182)

Secondary structure (DSSP, 8-state):
------EEEEEEEETTEEEEEEEEES-SSS-EEEEEPPPPHHHHHHHHHS-HHHHHHHHHH-TTTS--SEEEEEEPPGGG-HHHHHHHHHHHHH-SSS--EEE-SSSS-EEEEE----EEGGGS-HHHHT-HHHHHHHHHHHHHHHHTTEE-S---GGGEEEETTEEEE--TTS-EEPPTT--THHHHHHHHHHHHHHHHHHTT----S-S--HHHHHHHHHHHHHHHHHHHHHHHHHHHHHHHHHHHHHHHHHHHHHHHHHHHHHHHHHHHHHHHHT-